Protein AF-A0A9P7UK43-F1 (afdb_monomer_lite)

Structure (mmCIF, N/CA/C/O backbone):
data_AF-A0A9P7UK43-F1
#
_entry.id   AF-A0A9P7UK43-F1
#
loop_
_atom_site.group_PDB
_atom_site.id
_atom_site.type_symbol
_atom_site.label_atom_id
_atom_site.label_alt_id
_atom_site.label_comp_id
_atom_site.label_asym_id
_atom_site.label_entity_id
_atom_site.label_seq_id
_atom_site.pdbx_PDB_ins_code
_atom_site.Cartn_x
_atom_site.Cartn_y
_atom_site.Cartn_z
_atom_site.occupancy
_atom_site.B_iso_or_equiv
_atom_site.auth_seq_id
_atom_site.auth_comp_id
_atom_site.auth_asym_id
_atom_site.auth_atom_id
_atom_site.pdbx_PDB_model_num
ATOM 1 N N . MET A 1 1 ? 30.003 -10.919 -39.171 1.00 43.91 1 MET A N 1
ATOM 2 C CA . MET A 1 1 ? 30.905 -11.303 -38.068 1.00 43.91 1 MET A CA 1
ATOM 3 C C . MET A 1 1 ? 30.657 -10.253 -37.002 1.00 43.91 1 MET A C 1
ATOM 5 O O . MET A 1 1 ? 31.078 -9.125 -37.208 1.00 43.91 1 MET A O 1
ATOM 9 N N . SER A 1 2 ? 29.795 -10.551 -36.025 1.00 47.78 2 SER A N 1
ATOM 10 C CA . SER A 1 2 ? 29.420 -9.572 -34.992 1.00 47.78 2 SER A CA 1
ATOM 11 C C . SER A 1 2 ? 30.630 -9.213 -34.143 1.00 47.78 2 SER A C 1
ATOM 13 O O . SER A 1 2 ? 31.498 -10.060 -33.916 1.00 47.78 2 SER A O 1
ATOM 15 N N . SER A 1 3 ? 30.693 -7.949 -33.727 1.00 64.94 3 SER A N 1
ATOM 16 C CA . SER A 1 3 ? 31.729 -7.440 -32.829 1.00 64.94 3 SER A CA 1
ATOM 17 C C . SER A 1 3 ? 31.706 -8.237 -31.514 1.00 64.94 3 SER A C 1
ATOM 19 O O . SER A 1 3 ? 30.616 -8.564 -31.042 1.00 64.94 3 SER A O 1
ATOM 21 N N . PRO A 1 4 ? 32.857 -8.552 -30.895 1.00 64.50 4 PRO A N 1
ATOM 22 C CA . PRO A 1 4 ? 32.898 -9.199 -29.580 1.00 64.50 4 PRO A CA 1
ATOM 23 C C . PRO A 1 4 ? 32.080 -8.453 -28.506 1.00 64.50 4 PRO A C 1
ATOM 25 O O . PRO A 1 4 ? 31.532 -9.100 -27.619 1.00 64.50 4 PRO A O 1
ATOM 28 N N . GLU A 1 5 ? 31.901 -7.134 -28.639 1.00 64.50 5 GLU A N 1
ATOM 29 C CA . GLU A 1 5 ? 31.049 -6.326 -27.750 1.00 64.50 5 GLU A CA 1
ATOM 30 C C . GLU A 1 5 ? 29.546 -6.633 -27.898 1.00 64.50 5 GLU A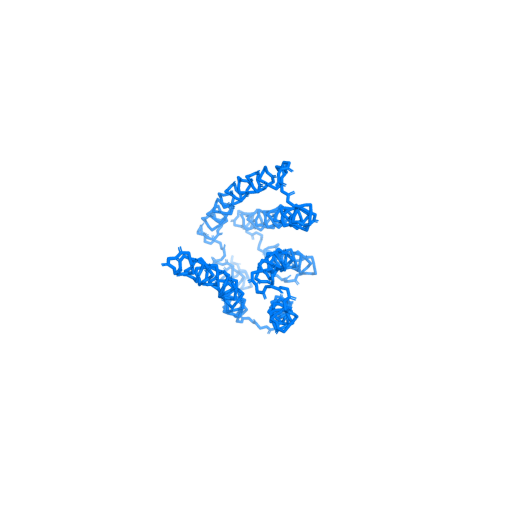 C 1
ATOM 32 O O . GLU A 1 5 ? 28.809 -6.602 -26.915 1.00 64.50 5 GLU A O 1
ATOM 37 N N . GLU A 1 6 ? 29.071 -6.981 -29.100 1.00 61.91 6 GLU A N 1
ATOM 38 C CA . GLU A 1 6 ? 27.659 -7.342 -29.320 1.00 61.91 6 GLU A CA 1
ATOM 39 C C . GLU A 1 6 ? 27.317 -8.689 -28.674 1.00 61.91 6 GLU A C 1
ATOM 41 O O . GLU A 1 6 ? 26.209 -8.876 -28.175 1.00 61.91 6 GLU A O 1
ATOM 46 N N . LEU A 1 7 ? 28.280 -9.618 -28.641 1.00 67.88 7 LEU A N 1
ATOM 47 C CA . LEU A 1 7 ? 28.093 -10.946 -28.057 1.00 67.88 7 LEU A CA 1
ATOM 48 C C . LEU A 1 7 ? 27.990 -10.889 -26.523 1.00 67.88 7 LEU A C 1
ATOM 50 O O . LEU A 1 7 ? 27.171 -11.594 -25.933 1.00 67.88 7 LEU A O 1
ATOM 54 N N . GLU A 1 8 ? 28.794 -10.038 -25.876 1.00 70.31 8 GLU A N 1
ATOM 55 C CA . GLU A 1 8 ? 28.705 -9.800 -24.429 1.00 70.31 8 GLU A CA 1
ATOM 56 C C . GLU A 1 8 ? 27.382 -9.121 -24.048 1.00 70.31 8 GLU A C 1
ATOM 58 O O . GLU A 1 8 ? 26.747 -9.494 -23.057 1.00 70.31 8 GLU A O 1
ATOM 63 N N . LEU A 1 9 ? 26.913 -8.180 -24.872 1.00 65.25 9 LEU A N 1
ATOM 64 C CA . LEU A 1 9 ? 25.634 -7.501 -24.679 1.00 65.25 9 LEU A CA 1
ATOM 65 C C . LEU A 1 9 ? 24.444 -8.463 -24.831 1.00 65.25 9 LEU A C 1
ATOM 67 O O . LEU A 1 9 ? 23.532 -8.459 -24.003 1.00 65.25 9 LEU A O 1
ATOM 71 N N . GLU A 1 10 ? 24.460 -9.330 -25.848 1.00 66.12 10 GLU A N 1
ATOM 72 C CA . GLU A 1 10 ? 23.420 -10.346 -26.044 1.00 66.12 10 GLU A CA 1
ATOM 73 C C . GLU A 1 10 ? 23.348 -11.320 -24.857 1.00 66.12 10 GLU A C 1
ATOM 75 O O . GLU A 1 10 ? 22.248 -11.656 -24.411 1.00 66.12 10 GLU A O 1
ATOM 80 N N . GLN A 1 11 ? 24.488 -11.727 -24.284 1.00 68.75 11 GLN A N 1
ATOM 81 C CA . GLN A 1 11 ? 24.511 -12.585 -23.092 1.00 68.75 11 GLN A CA 1
ATOM 82 C C . GLN A 1 11 ? 23.973 -11.885 -21.835 1.00 68.75 11 GLN A C 1
ATOM 84 O O . GLN A 1 11 ? 23.263 -12.518 -21.049 1.00 68.75 11 GLN A O 1
ATOM 89 N N . LEU A 1 12 ? 24.252 -10.590 -21.655 1.00 65.00 12 LEU A N 1
ATOM 90 C CA . LEU A 1 12 ? 23.747 -9.795 -20.528 1.00 65.00 12 LEU A CA 1
ATOM 91 C C . LEU A 1 12 ? 22.213 -9.658 -20.560 1.00 65.00 12 LEU A C 1
ATOM 93 O O . LEU A 1 12 ? 21.551 -9.652 -19.521 1.00 65.00 12 LEU A O 1
ATOM 97 N N . VAL A 1 13 ? 21.642 -9.560 -21.762 1.00 64.62 13 VAL A N 1
ATOM 98 C CA . VAL A 1 13 ? 20.222 -9.256 -21.982 1.00 64.62 13 VAL A CA 1
ATOM 99 C C . VAL A 1 13 ? 19.370 -10.521 -22.200 1.00 64.62 13 VAL A C 1
ATOM 101 O O . VAL A 1 13 ? 18.165 -10.511 -21.934 1.00 64.62 13 VAL A O 1
ATOM 104 N N . ALA A 1 14 ? 19.977 -11.646 -22.598 1.00 65.31 14 ALA A N 1
ATOM 105 C CA . ALA A 1 14 ? 19.322 -12.942 -22.807 1.00 65.31 14 ALA A CA 1
ATOM 106 C C . ALA A 1 14 ? 18.302 -13.362 -21.720 1.00 65.31 14 ALA A C 1
ATOM 108 O O . ALA A 1 14 ? 17.192 -13.757 -22.092 1.00 65.31 14 ALA A O 1
ATOM 109 N N . PRO A 1 15 ? 18.579 -13.257 -20.400 1.00 65.12 15 PRO A N 1
ATOM 110 C CA . PRO A 1 15 ? 17.594 -13.626 -19.378 1.00 65.12 15 PRO A CA 1
ATOM 111 C C . PRO A 1 15 ? 16.356 -12.710 -19.364 1.00 65.12 15 PRO A C 1
ATOM 113 O O . PRO A 1 15 ? 15.251 -13.172 -19.063 1.00 65.12 15 PRO A O 1
ATOM 116 N N . PHE A 1 16 ? 16.503 -11.439 -19.747 1.00 59.84 16 PHE A N 1
ATOM 117 C CA . PHE A 1 16 ? 15.416 -10.453 -19.798 1.00 59.84 16 PHE A CA 1
ATOM 118 C C . PHE A 1 16 ? 14.554 -10.564 -21.067 1.00 59.84 16 PHE A C 1
ATOM 120 O O . PHE A 1 16 ? 13.392 -10.166 -21.055 1.00 59.84 16 PHE A O 1
ATOM 127 N N . LEU A 1 17 ? 15.084 -11.159 -22.140 1.00 62.47 17 LEU A N 1
ATOM 128 C CA . LEU A 1 17 ? 14.387 -11.374 -23.419 1.00 62.47 17 LEU A CA 1
ATOM 129 C C . LEU A 1 17 ? 13.543 -12.657 -23.463 1.00 62.47 17 LEU A C 1
ATOM 131 O O . LEU A 1 17 ? 12.886 -12.946 -24.464 1.00 62.47 17 LEU A O 1
ATOM 135 N N . THR A 1 18 ? 13.542 -13.448 -22.391 1.00 70.25 18 THR A N 1
ATOM 136 C CA . THR A 1 18 ? 12.759 -14.686 -22.323 1.00 70.25 18 THR A CA 1
ATOM 137 C C . THR A 1 18 ? 11.258 -14.385 -22.417 1.00 70.25 18 THR A C 1
ATOM 139 O O . THR A 1 18 ? 10.767 -13.517 -21.702 1.00 70.25 18 THR A O 1
ATOM 142 N N . VAL A 1 19 ? 10.478 -15.159 -23.186 1.00 66.69 19 VAL A N 1
ATOM 143 C CA . VAL A 1 19 ? 9.001 -15.005 -23.311 1.00 66.69 19 VAL A CA 1
ATOM 144 C C . VAL A 1 19 ? 8.301 -14.885 -21.948 1.00 66.69 19 VAL A C 1
ATOM 146 O O . VAL A 1 19 ? 7.341 -14.133 -21.780 1.00 66.69 19 VAL A O 1
ATOM 149 N N . ARG A 1 20 ? 8.819 -15.594 -20.940 1.00 62.00 20 ARG A N 1
ATOM 150 C CA . ARG A 1 20 ? 8.335 -15.521 -19.560 1.00 62.00 20 ARG A CA 1
ATOM 151 C C . ARG A 1 20 ? 8.498 -14.128 -18.936 1.00 62.00 20 ARG A C 1
ATOM 153 O O . ARG A 1 20 ? 7.583 -13.684 -18.253 1.00 62.00 20 ARG A O 1
ATOM 160 N N . ALA A 1 21 ? 9.627 -13.465 -19.176 1.00 62.09 21 ALA A N 1
ATOM 161 C CA . ALA A 1 21 ? 9.934 -12.120 -18.694 1.00 62.09 21 ALA A CA 1
ATOM 162 C C . ALA A 1 21 ? 9.208 -11.033 -19.501 1.00 62.09 21 ALA A C 1
ATOM 164 O O . ALA A 1 21 ? 8.700 -10.088 -18.911 1.00 62.09 21 ALA A O 1
ATOM 165 N N . VAL A 1 22 ? 9.095 -11.202 -20.824 1.00 65.88 22 VAL A N 1
ATOM 166 C CA . VAL A 1 22 ? 8.504 -10.186 -21.715 1.00 65.88 22 VAL A CA 1
ATOM 167 C C . VAL A 1 22 ? 6.973 -10.160 -21.659 1.00 65.88 22 VAL A C 1
ATOM 169 O O . VAL A 1 22 ? 6.373 -9.097 -21.776 1.00 65.88 22 VAL A O 1
ATOM 172 N N . LEU A 1 23 ? 6.323 -11.319 -21.506 1.00 69.50 23 LEU A N 1
ATOM 173 C CA . LEU A 1 23 ? 4.865 -11.437 -21.649 1.00 69.50 23 LEU A CA 1
ATOM 174 C C . LEU A 1 23 ? 4.186 -11.997 -20.402 1.00 69.50 23 LEU A C 1
ATOM 176 O O . LEU A 1 23 ? 3.223 -11.417 -19.913 1.00 69.50 23 LEU A O 1
ATOM 180 N N . ILE A 1 24 ? 4.667 -13.122 -19.872 1.00 77.50 24 ILE A N 1
ATOM 181 C CA . ILE A 1 24 ? 3.932 -13.843 -18.819 1.00 77.50 24 ILE A CA 1
ATOM 182 C C . ILE A 1 24 ? 3.948 -13.063 -17.498 1.00 77.50 24 ILE A C 1
ATOM 184 O O . ILE A 1 24 ? 2.909 -12.921 -16.857 1.00 77.50 24 ILE A O 1
ATOM 188 N N . LEU A 1 25 ? 5.111 -12.549 -17.097 1.00 73.25 25 LEU A N 1
ATOM 189 C CA . LEU A 1 25 ? 5.301 -11.801 -15.853 1.00 73.25 25 LEU A CA 1
ATOM 190 C C . LEU A 1 25 ? 4.474 -10.505 -15.773 1.00 73.25 25 LEU A C 1
ATOM 192 O O . LEU A 1 25 ? 3.690 -10.403 -14.825 1.00 73.25 25 LEU A O 1
ATOM 196 N N . PRO A 1 26 ? 4.570 -9.556 -16.723 1.00 77.38 26 PRO A N 1
ATOM 197 C CA . PRO A 1 26 ? 3.800 -8.311 -16.651 1.00 77.38 26 PRO A CA 1
ATOM 198 C C . PRO A 1 26 ? 2.290 -8.563 -16.750 1.00 77.38 26 PRO A C 1
ATOM 200 O O . PRO A 1 26 ? 1.520 -8.068 -15.930 1.00 77.38 26 PRO A O 1
ATOM 203 N N . ILE A 1 27 ? 1.839 -9.437 -17.663 1.00 82.31 27 ILE A N 1
ATOM 204 C CA . ILE A 1 27 ? 0.406 -9.754 -17.807 1.00 82.31 27 ILE A CA 1
ATOM 205 C C . ILE A 1 27 ? -0.144 -10.404 -16.531 1.00 82.31 27 ILE A C 1
ATOM 207 O O . ILE A 1 27 ? -1.199 -10.005 -16.034 1.00 82.31 27 ILE A O 1
ATOM 211 N N . SER A 1 28 ? 0.569 -11.385 -15.969 1.00 84.19 28 SER A N 1
ATOM 212 C CA . SER A 1 28 ? 0.148 -12.041 -14.730 1.00 84.19 28 SER A CA 1
ATOM 213 C C . SER A 1 28 ? 0.125 -11.058 -13.560 1.00 84.19 28 SER A C 1
ATOM 215 O O . SER A 1 28 ? -0.842 -11.048 -12.800 1.00 84.19 28 SER A O 1
ATOM 217 N N . THR A 1 29 ? 1.152 -10.219 -13.424 1.00 84.12 29 THR A N 1
ATOM 218 C CA . THR A 1 29 ? 1.268 -9.249 -12.325 1.00 84.12 29 THR A CA 1
ATOM 219 C C . THR A 1 29 ? 0.165 -8.198 -12.396 1.00 84.12 29 THR A C 1
ATOM 221 O O . THR A 1 29 ? -0.557 -8.011 -11.416 1.00 84.12 29 THR A O 1
ATOM 224 N N . LEU A 1 30 ? -0.045 -7.582 -13.562 1.00 86.31 30 LEU A N 1
ATOM 225 C CA . LEU A 1 30 ? -1.110 -6.600 -13.769 1.00 86.31 30 LEU A CA 1
ATOM 226 C C . LEU A 1 30 ? -2.494 -7.218 -13.558 1.00 86.31 30 LEU A C 1
ATOM 228 O O . LEU A 1 30 ? -3.337 -6.611 -12.901 1.00 86.31 30 LEU A O 1
ATOM 232 N N . SER A 1 31 ? -2.729 -8.446 -14.033 1.00 89.56 31 SER A N 1
ATOM 233 C CA . SER A 1 31 ? -4.017 -9.121 -13.825 1.00 89.56 31 SER A CA 1
ATOM 234 C C . SER A 1 31 ? -4.323 -9.358 -12.341 1.00 89.56 31 SER A C 1
ATOM 236 O O . SER A 1 31 ? -5.419 -9.033 -11.878 1.00 89.56 31 SER A O 1
ATOM 238 N N . ALA A 1 32 ? -3.347 -9.848 -11.570 1.00 88.12 32 ALA A N 1
ATOM 239 C CA . ALA A 1 32 ? -3.487 -10.058 -10.134 1.00 88.12 32 ALA A CA 1
ATOM 240 C C . ALA A 1 32 ? -3.679 -8.730 -9.385 1.00 88.12 32 ALA A C 1
ATOM 242 O O . ALA A 1 32 ? -4.526 -8.634 -8.490 1.00 88.12 32 ALA A O 1
ATOM 243 N N . MET A 1 33 ? -2.937 -7.692 -9.778 1.00 89.44 33 MET A N 1
ATOM 244 C CA . MET A 1 33 ? -3.046 -6.355 -9.202 1.00 89.44 33 MET A CA 1
ATOM 245 C C . MET A 1 33 ? -4.434 -5.754 -9.444 1.00 89.44 33 MET A C 1
ATOM 247 O O . MET A 1 33 ? -5.070 -5.308 -8.491 1.00 89.44 33 MET A O 1
ATOM 251 N N . TYR A 1 34 ? -4.950 -5.783 -10.676 1.00 92.00 34 TYR A N 1
ATOM 252 C CA . TYR A 1 34 ? -6.275 -5.238 -10.989 1.00 92.00 34 TYR A CA 1
ATOM 253 C C . TYR A 1 34 ? -7.409 -6.024 -10.347 1.00 92.00 34 TYR A C 1
ATOM 255 O O . TYR A 1 34 ? -8.383 -5.418 -9.903 1.00 92.00 34 TYR A O 1
ATOM 263 N N . LEU A 1 35 ? -7.288 -7.348 -10.241 1.00 92.94 35 LEU A N 1
ATOM 264 C CA . LEU A 1 35 ? -8.255 -8.159 -9.505 1.00 92.94 35 LEU A CA 1
ATOM 265 C C . LEU A 1 35 ? -8.296 -7.741 -8.030 1.00 92.94 35 LEU A C 1
ATOM 267 O O . LEU A 1 35 ? -9.369 -7.489 -7.480 1.00 92.94 35 LEU A O 1
ATOM 271 N N . THR A 1 36 ? -7.124 -7.601 -7.409 1.00 89.88 36 THR A N 1
ATOM 272 C CA . THR A 1 36 ? -6.997 -7.157 -6.015 1.00 89.88 36 THR A CA 1
ATOM 273 C C . THR A 1 36 ? -7.540 -5.740 -5.832 1.00 89.88 36 THR A C 1
ATOM 275 O O . THR A 1 36 ? -8.302 -5.479 -4.901 1.00 89.88 36 THR A O 1
ATOM 278 N N . TYR A 1 37 ? -7.219 -4.832 -6.753 1.00 92.38 37 TYR A N 1
ATOM 279 C CA . TYR A 1 37 ? -7.717 -3.462 -6.740 1.00 92.38 37 TYR A CA 1
ATOM 280 C C . TYR A 1 37 ? -9.241 -3.403 -6.929 1.00 92.38 37 TYR A C 1
ATOM 282 O O . TYR A 1 37 ? -9.918 -2.657 -6.227 1.00 92.38 37 TYR A O 1
ATOM 290 N N . GLY A 1 38 ? -9.817 -4.250 -7.786 1.00 92.81 38 GLY A N 1
ATOM 291 C CA . GLY A 1 38 ? -11.266 -4.382 -7.945 1.00 92.81 38 GLY A CA 1
ATOM 292 C C . GLY A 1 38 ? -11.966 -4.793 -6.647 1.00 92.81 38 GLY A C 1
ATOM 293 O O . GLY A 1 38 ? -12.958 -4.178 -6.250 1.00 92.81 38 GLY A O 1
ATOM 294 N N . ILE A 1 39 ? -11.412 -5.774 -5.927 1.00 93.69 39 ILE A N 1
ATOM 295 C CA . ILE A 1 39 ? -11.892 -6.154 -4.587 1.00 93.69 39 ILE A CA 1
ATOM 296 C C . ILE A 1 39 ? -11.764 -4.971 -3.618 1.00 93.69 39 ILE A C 1
ATOM 298 O O . ILE A 1 39 ? -12.686 -4.693 -2.847 1.00 93.69 39 ILE A O 1
ATOM 302 N N . TYR A 1 40 ? -10.652 -4.238 -3.675 1.00 90.50 40 TYR A N 1
ATOM 303 C CA . TYR A 1 40 ? -10.422 -3.073 -2.828 1.00 90.50 40 TYR A CA 1
ATOM 304 C C . TYR A 1 40 ? -11.448 -1.951 -3.064 1.00 90.50 40 TYR A C 1
ATOM 306 O O . TYR A 1 40 ? -11.956 -1.390 -2.092 1.00 90.50 40 TYR A O 1
ATOM 314 N N . ILE A 1 41 ? -11.849 -1.682 -4.314 1.00 93.31 41 ILE A N 1
ATOM 315 C CA . ILE A 1 41 ? -12.934 -0.735 -4.641 1.00 93.31 41 ILE A CA 1
ATOM 316 C C . ILE A 1 41 ? -14.248 -1.156 -3.970 1.00 93.31 41 ILE A C 1
ATOM 318 O O . ILE A 1 41 ? -14.949 -0.318 -3.397 1.00 93.31 41 ILE A O 1
ATOM 322 N N . LEU A 1 42 ? -14.588 -2.449 -4.000 1.00 94.62 42 LEU A N 1
ATOM 323 C CA . LEU A 1 42 ? -15.802 -2.959 -3.355 1.00 94.62 42 LEU A CA 1
ATOM 324 C C . LEU A 1 42 ? -15.753 -2.764 -1.834 1.00 94.62 42 LEU A C 1
ATOM 326 O O . LEU A 1 42 ? -16.718 -2.272 -1.245 1.00 94.62 42 LEU A O 1
ATOM 330 N N . ILE A 1 43 ? -14.623 -3.093 -1.199 1.00 91.62 43 ILE A N 1
ATOM 331 C CA . ILE A 1 43 ? -14.418 -2.893 0.244 1.00 91.62 43 ILE A CA 1
ATOM 332 C C . ILE A 1 43 ? -14.507 -1.407 0.599 1.00 91.62 43 ILE A C 1
ATOM 334 O O . ILE A 1 43 ? -15.153 -1.054 1.589 1.00 91.62 43 ILE A O 1
ATOM 338 N N . PHE A 1 44 ? -13.906 -0.531 -0.206 1.00 92.75 44 PHE A N 1
ATOM 339 C CA . PHE A 1 44 ? -13.986 0.915 -0.034 1.00 92.75 44 PHE A CA 1
ATOM 340 C C . PHE A 1 44 ? -15.435 1.406 -0.109 1.00 92.75 44 PHE A C 1
ATOM 342 O O . PHE A 1 44 ? -15.904 2.073 0.813 1.00 92.75 44 PHE A O 1
ATOM 349 N N . ALA A 1 45 ? -16.182 1.010 -1.142 1.00 92.12 45 ALA A N 1
ATOM 350 C CA . ALA A 1 45 ? -17.579 1.398 -1.313 1.00 92.12 45 ALA A CA 1
ATOM 351 C C . ALA A 1 45 ? -18.454 0.939 -0.134 1.00 92.12 45 ALA A C 1
ATOM 353 O O . ALA A 1 45 ? -19.271 1.710 0.377 1.00 92.12 45 ALA A O 1
ATOM 354 N N . VAL A 1 46 ? -18.266 -0.297 0.341 1.00 91.69 46 VAL A N 1
ATOM 355 C CA . VAL A 1 46 ? -18.961 -0.815 1.529 1.00 91.69 46 VAL A CA 1
ATOM 356 C C . VAL A 1 46 ? -18.563 -0.029 2.777 1.00 91.69 46 VAL A C 1
ATOM 358 O O . VAL A 1 46 ? -19.437 0.374 3.544 1.00 91.69 46 VAL A O 1
ATOM 361 N N . SER A 1 47 ? -17.271 0.236 2.966 1.00 88.75 47 SER A N 1
ATOM 362 C CA . SER A 1 47 ? -16.755 0.980 4.119 1.00 88.75 47 SER A CA 1
ATOM 363 C C . SER A 1 47 ? -17.342 2.387 4.173 1.00 88.75 47 SER A C 1
ATOM 365 O O . SER A 1 47 ? -17.896 2.776 5.198 1.00 88.75 47 SER A O 1
ATOM 367 N N . VAL A 1 48 ? -17.330 3.117 3.057 1.00 89.75 48 VAL A N 1
ATOM 368 C CA . VAL A 1 48 ? -17.925 4.456 2.957 1.00 89.75 48 VAL A CA 1
ATOM 369 C C . VAL A 1 48 ? -19.424 4.410 3.251 1.00 89.75 48 VAL A C 1
ATOM 371 O O . VAL A 1 48 ? -19.899 5.177 4.083 1.00 89.75 48 VAL A O 1
ATOM 374 N N . ARG A 1 49 ? -20.175 3.464 2.668 1.00 89.31 49 ARG A N 1
ATOM 375 C CA . ARG A 1 49 ? -21.612 3.303 2.969 1.00 89.31 49 ARG A CA 1
ATOM 376 C C . ARG A 1 49 ? -21.883 3.040 4.448 1.00 89.31 49 ARG A C 1
ATOM 378 O O . ARG A 1 49 ? -22.882 3.516 4.975 1.00 89.31 49 ARG A O 1
ATOM 385 N N . VAL A 1 50 ? -21.032 2.262 5.113 1.00 86.69 50 VAL A N 1
ATOM 386 C CA . VAL A 1 50 ? -21.161 1.959 6.545 1.00 86.69 50 VAL A CA 1
ATOM 387 C C . VAL A 1 50 ? -20.799 3.168 7.412 1.00 86.69 50 VAL A C 1
ATOM 389 O O . VAL A 1 50 ? -21.445 3.385 8.437 1.00 86.69 50 VAL A O 1
ATOM 392 N N . LEU A 1 51 ? -19.793 3.950 7.016 1.00 85.44 51 LEU A N 1
ATOM 393 C CA . LEU A 1 51 ? -19.347 5.144 7.738 1.00 85.44 51 LEU A CA 1
ATOM 394 C C . LEU A 1 51 ? -20.311 6.327 7.581 1.00 85.44 51 LEU A C 1
ATOM 396 O O . LEU A 1 51 ? -20.479 7.086 8.528 1.00 85.44 51 LEU A O 1
ATOM 400 N N . LEU A 1 52 ? -20.980 6.446 6.433 1.00 85.00 52 LEU A N 1
ATOM 401 C CA . LEU A 1 52 ? -21.981 7.482 6.155 1.00 85.00 52 LEU A CA 1
ATOM 402 C C . LEU A 1 52 ? -23.353 7.209 6.796 1.00 85.00 52 LEU A C 1
ATOM 404 O O . LEU A 1 52 ? -24.290 7.977 6.581 1.00 85.00 52 LEU A O 1
ATOM 408 N N . ARG A 1 53 ? -23.514 6.121 7.563 1.00 84.44 53 ARG A N 1
ATOM 409 C CA . ARG A 1 53 ? -24.793 5.836 8.228 1.0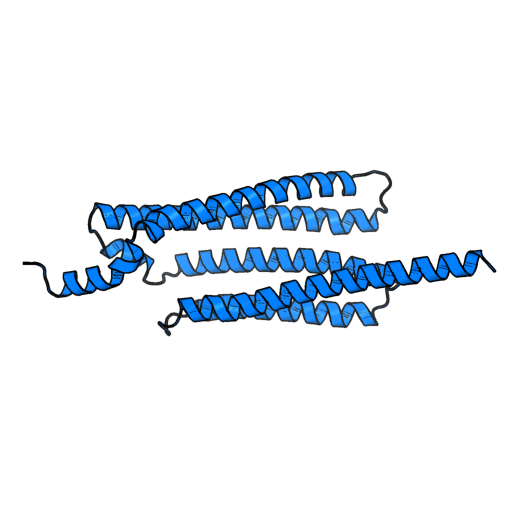0 84.44 53 ARG A CA 1
ATOM 410 C C . ARG A 1 53 ? -25.094 6.889 9.310 1.00 84.44 53 ARG A C 1
ATOM 412 O O . ARG A 1 53 ? -24.213 7.137 10.135 1.00 84.44 53 ARG A O 1
ATOM 419 N N . PRO A 1 54 ? -26.330 7.427 9.370 1.00 72.81 54 PRO A N 1
ATOM 420 C CA . PRO A 1 54 ? -26.709 8.481 10.319 1.00 72.81 54 PRO A CA 1
ATOM 421 C C . PRO A 1 54 ? -26.502 8.117 11.796 1.00 72.81 54 PRO A C 1
ATOM 423 O O . PRO A 1 54 ? -26.177 8.983 12.598 1.00 72.81 54 PRO A O 1
ATOM 426 N N . ASP A 1 55 ? -26.628 6.836 12.150 1.00 74.12 55 ASP A N 1
ATOM 427 C CA . ASP A 1 55 ? -26.581 6.360 13.543 1.00 74.12 55 ASP A CA 1
ATOM 428 C C . ASP A 1 55 ? -25.159 6.223 14.124 1.00 74.12 55 ASP A C 1
ATOM 430 O O . ASP A 1 55 ? -24.961 5.649 15.198 1.00 74.12 55 ASP A O 1
ATOM 434 N N . ARG A 1 56 ? -24.124 6.683 13.410 1.00 67.00 56 ARG A N 1
ATOM 435 C CA . ARG A 1 56 ? -22.729 6.544 13.849 1.00 67.00 56 ARG A CA 1
ATOM 436 C C . ARG A 1 56 ? -22.309 7.721 14.740 1.00 67.00 56 ARG A C 1
ATOM 438 O O . ARG A 1 56 ? -22.547 8.872 14.382 1.00 67.00 56 ARG A O 1
ATOM 445 N N . PRO A 1 57 ? -21.586 7.467 15.849 1.00 69.31 57 PRO A N 1
ATOM 446 C CA . PRO A 1 57 ? -21.004 8.540 16.648 1.00 69.31 57 PRO A CA 1
ATOM 447 C C . PRO A 1 57 ? -20.065 9.392 15.781 1.00 69.31 57 PRO A C 1
ATOM 449 O O . PRO A 1 57 ? -19.156 8.870 15.128 1.00 69.31 57 PRO A O 1
ATOM 452 N N . THR A 1 58 ? -20.284 10.708 15.790 1.00 66.50 58 THR A N 1
ATOM 453 C CA . THR A 1 58 ? -19.615 11.701 14.927 1.00 66.50 58 THR A CA 1
ATOM 454 C C . THR A 1 58 ? -18.090 11.634 15.012 1.00 66.50 58 THR A C 1
ATOM 456 O O . THR A 1 58 ? -17.405 11.747 13.998 1.00 66.50 58 THR A O 1
ATOM 459 N N . THR A 1 59 ? -17.545 11.330 16.192 1.00 63.44 59 THR A N 1
ATOM 460 C CA . THR A 1 59 ? -16.103 11.158 16.431 1.00 63.44 59 THR A CA 1
ATOM 461 C C . THR A 1 59 ? -15.490 10.003 15.627 1.00 63.44 59 THR A C 1
ATOM 463 O O . THR A 1 59 ? -14.350 10.093 15.183 1.00 63.44 59 THR A O 1
ATOM 466 N N . VAL A 1 60 ? -16.239 8.917 15.401 1.00 69.19 60 VAL A N 1
ATOM 467 C CA . VAL A 1 60 ? -15.776 7.758 14.616 1.00 69.19 60 VAL A CA 1
ATOM 468 C C . VAL A 1 60 ? -15.915 8.032 13.119 1.00 69.19 60 VAL A C 1
ATOM 470 O O . VAL A 1 60 ? -15.081 7.600 12.336 1.00 69.19 60 VAL A O 1
ATOM 473 N N . SER A 1 61 ? -16.930 8.779 12.691 1.00 69.75 61 SER A N 1
ATOM 474 C CA . SER A 1 61 ? -17.049 9.158 11.279 1.00 69.75 61 SER A CA 1
ATOM 475 C C . SER A 1 61 ? -15.928 10.122 10.858 1.00 69.75 61 SER A C 1
ATOM 477 O O . SER A 1 61 ? -15.248 9.886 9.860 1.00 69.75 61 SER A O 1
ATOM 479 N N . ASN A 1 62 ? -15.641 11.135 11.684 1.00 78.75 62 ASN A N 1
ATOM 480 C CA . ASN A 1 62 ? -14.713 12.218 11.344 1.00 78.75 62 ASN A CA 1
ATOM 481 C C . ASN A 1 62 ? -13.239 11.802 11.219 1.00 78.75 62 ASN A C 1
ATOM 483 O O . ASN A 1 62 ? -12.493 12.495 10.539 1.00 78.75 62 ASN A O 1
ATOM 487 N N . LEU A 1 63 ? -12.805 10.700 11.845 1.00 81.31 63 LEU A N 1
ATOM 488 C CA . LEU A 1 63 ? -11.435 10.186 11.688 1.00 81.31 63 LEU A CA 1
ATOM 489 C C . LEU A 1 63 ? -11.342 9.117 10.596 1.00 81.31 63 LEU A C 1
ATOM 491 O O . LEU A 1 63 ? -10.443 9.145 9.763 1.00 81.31 63 LEU A O 1
ATOM 495 N N . TYR A 1 64 ? -12.263 8.153 10.591 1.00 85.81 64 TYR A N 1
ATOM 496 C CA . TYR A 1 64 ? -12.121 6.994 9.715 1.00 85.81 64 TYR A CA 1
ATOM 497 C C . TYR A 1 64 ? -12.493 7.325 8.272 1.00 85.81 64 TYR A C 1
ATOM 499 O O . TYR A 1 64 ? -11.872 6.782 7.367 1.00 85.81 64 TYR A O 1
ATOM 507 N N . LEU A 1 65 ? -13.446 8.236 8.040 1.00 86.94 65 LEU A N 1
ATOM 508 C CA . LEU A 1 65 ? -13.843 8.632 6.691 1.00 86.94 65 LEU A CA 1
ATOM 509 C C . LEU A 1 65 ? -12.689 9.288 5.911 1.00 86.94 65 LEU A C 1
ATOM 511 O O . LEU A 1 65 ? -12.379 8.786 4.829 1.00 86.94 65 LEU A O 1
ATOM 515 N N . PRO A 1 66 ? -11.998 10.330 6.425 1.00 89.38 66 PRO A N 1
ATOM 516 C CA . PRO A 1 66 ? -10.866 10.912 5.709 1.00 89.38 66 PRO A CA 1
ATOM 517 C C . PRO A 1 66 ? -9.709 9.925 5.563 1.00 89.38 66 PRO A C 1
ATOM 519 O O . PRO A 1 66 ? -9.115 9.876 4.493 1.00 89.38 66 PRO A O 1
ATOM 522 N N . CYS A 1 67 ? -9.422 9.085 6.566 1.00 87.31 67 CYS A N 1
ATOM 523 C CA . CYS A 1 67 ? -8.390 8.056 6.427 1.00 87.31 67 CYS A CA 1
ATOM 524 C C . CYS A 1 67 ? -8.753 7.022 5.342 1.00 87.31 67 CYS A C 1
ATOM 526 O O . CYS A 1 67 ? -7.890 6.639 4.561 1.00 87.31 67 CYS A O 1
ATOM 528 N N . THR A 1 68 ? -10.017 6.593 5.241 1.00 90.00 68 THR A N 1
ATOM 529 C CA . THR A 1 68 ? -10.475 5.653 4.202 1.00 90.00 68 THR A CA 1
ATOM 530 C C . THR A 1 68 ? -10.407 6.279 2.808 1.00 90.00 68 THR A C 1
ATOM 532 O O . THR A 1 68 ? -9.951 5.623 1.875 1.00 90.00 68 THR A O 1
ATOM 535 N N . ILE A 1 69 ? -10.805 7.547 2.662 1.00 92.06 69 ILE A N 1
ATOM 536 C CA . ILE A 1 69 ? -10.670 8.292 1.400 1.00 92.06 69 ILE A CA 1
ATOM 537 C C . ILE A 1 69 ? -9.191 8.451 1.034 1.00 92.06 69 ILE A C 1
ATOM 539 O O . ILE A 1 69 ? -8.813 8.182 -0.100 1.00 92.06 69 ILE A O 1
ATOM 543 N N . PHE A 1 70 ? -8.344 8.824 1.993 1.00 92.12 70 PHE A N 1
ATOM 544 C CA . PHE A 1 70 ? -6.907 8.981 1.789 1.00 92.12 70 PHE A CA 1
ATOM 545 C C . PHE A 1 70 ? -6.244 7.679 1.324 1.00 92.12 70 PHE A C 1
ATOM 547 O O . PHE A 1 70 ? -5.545 7.685 0.311 1.00 92.12 70 PHE A O 1
ATOM 554 N N . SER A 1 71 ? -6.504 6.556 2.004 1.00 90.06 71 SER A N 1
ATOM 555 C CA . SER A 1 71 ? -5.986 5.246 1.596 1.00 90.06 71 SER A CA 1
ATOM 556 C C . SER A 1 71 ? -6.451 4.863 0.192 1.00 90.06 71 SER A C 1
ATOM 558 O O . SER A 1 71 ? -5.659 4.333 -0.581 1.00 90.06 71 SER A O 1
ATOM 560 N N . PHE A 1 72 ? -7.703 5.171 -0.163 1.00 92.81 72 PHE A N 1
ATOM 561 C CA . PHE A 1 72 ? -8.230 4.890 -1.495 1.00 92.81 72 PHE A CA 1
ATOM 562 C C . PHE A 1 72 ? -7.551 5.722 -2.587 1.00 92.81 72 PHE A C 1
ATOM 564 O O . PHE A 1 72 ? -7.165 5.186 -3.629 1.00 92.81 72 PHE A O 1
ATOM 571 N N . THR A 1 73 ? -7.350 7.015 -2.336 1.00 93.31 73 THR A N 1
ATOM 572 C CA . THR A 1 73 ? -6.620 7.903 -3.246 1.00 93.31 73 THR A CA 1
ATOM 573 C C . THR A 1 73 ? -5.182 7.427 -3.434 1.00 93.31 73 THR A C 1
ATOM 575 O O . THR A 1 73 ? -4.737 7.292 -4.571 1.00 93.31 73 THR A O 1
ATOM 578 N N . MET A 1 74 ? -4.477 7.091 -2.348 1.00 92.25 74 MET A N 1
ATOM 579 C CA . MET A 1 74 ? -3.101 6.584 -2.420 1.00 92.25 74 MET A CA 1
ATOM 580 C C . MET A 1 74 ? -3.010 5.247 -3.159 1.00 92.25 74 MET A C 1
ATOM 582 O O . MET A 1 74 ? -2.141 5.095 -4.011 1.00 92.25 74 MET A O 1
ATOM 586 N N . ALA A 1 75 ? -3.944 4.320 -2.925 1.00 91.31 75 ALA A N 1
ATOM 587 C CA . ALA A 1 75 ? -4.004 3.053 -3.657 1.00 91.31 75 ALA A CA 1
ATOM 588 C C . ALA A 1 75 ? -4.207 3.265 -5.162 1.00 91.31 75 ALA A C 1
ATOM 590 O O . ALA A 1 75 ? -3.605 2.576 -5.981 1.00 91.31 75 ALA A O 1
ATOM 591 N N . THR A 1 76 ? -5.044 4.236 -5.530 1.00 93.00 76 THR A N 1
ATOM 592 C CA . THR A 1 76 ? -5.316 4.572 -6.933 1.00 93.00 76 THR A CA 1
ATOM 593 C C . THR A 1 76 ? -4.083 5.172 -7.606 1.00 93.00 76 THR A C 1
ATOM 595 O O . THR A 1 76 ? -3.745 4.770 -8.717 1.00 93.00 76 THR A O 1
ATOM 598 N N . ILE A 1 77 ? -3.374 6.075 -6.917 1.00 92.50 77 ILE A N 1
ATOM 599 C CA . ILE A 1 77 ? -2.098 6.632 -7.391 1.00 92.50 77 ILE A CA 1
ATOM 600 C C . ILE A 1 77 ? -1.062 5.514 -7.546 1.00 92.50 77 ILE A C 1
ATOM 602 O O . ILE A 1 77 ? -0.446 5.410 -8.601 1.00 92.50 77 ILE A O 1
ATOM 606 N N . TYR A 1 78 ? -0.917 4.642 -6.544 1.00 90.62 78 TYR A N 1
ATOM 607 C CA . TYR A 1 78 ? 0.014 3.513 -6.583 1.00 90.62 78 TYR A CA 1
ATOM 608 C C . TYR A 1 78 ? -0.246 2.607 -7.792 1.00 90.62 78 TYR A C 1
ATOM 610 O O . TYR A 1 78 ? 0.665 2.337 -8.569 1.00 90.62 78 TYR A O 1
ATOM 618 N N . VAL A 1 79 ? -1.498 2.180 -7.994 1.00 91.38 79 VAL A N 1
ATOM 619 C CA . VAL A 1 79 ? -1.888 1.304 -9.111 1.00 91.38 79 VAL A CA 1
ATOM 620 C C . VAL A 1 79 ? -1.642 1.974 -10.463 1.00 91.38 79 VAL A C 1
ATOM 622 O O . VAL A 1 79 ? -1.154 1.316 -11.384 1.00 91.38 79 VAL A O 1
ATOM 625 N N . ALA A 1 80 ? -1.942 3.268 -10.594 1.00 91.00 80 ALA A N 1
ATOM 626 C CA . ALA A 1 80 ? -1.701 4.016 -11.825 1.00 91.00 80 ALA A CA 1
ATOM 627 C C . ALA A 1 80 ? -0.201 4.125 -12.139 1.00 91.00 80 ALA A C 1
ATOM 629 O O . ALA A 1 80 ? 0.214 3.777 -13.245 1.00 91.00 80 ALA A O 1
ATOM 630 N N . SER A 1 81 ? 0.614 4.530 -11.160 1.00 88.31 81 SER A N 1
ATOM 631 C CA . SER A 1 81 ? 2.069 4.645 -11.309 1.00 88.31 81 SER A CA 1
ATOM 632 C C . SER A 1 81 ? 2.721 3.293 -11.598 1.00 88.31 81 SER A C 1
ATOM 634 O O . SER A 1 81 ? 3.550 3.186 -12.497 1.00 88.31 81 SER A O 1
ATOM 636 N N . PHE A 1 82 ? 2.306 2.238 -10.891 1.00 86.06 82 PHE A N 1
ATOM 637 C CA . PHE A 1 82 ? 2.820 0.886 -11.107 1.00 86.06 82 PHE A CA 1
ATOM 638 C C . PHE A 1 82 ? 2.486 0.386 -12.514 1.00 86.06 82 PHE A C 1
ATOM 640 O O . PHE A 1 82 ? 3.356 -0.138 -13.203 1.00 86.06 82 PHE A O 1
ATOM 647 N N . THR A 1 83 ? 1.246 0.603 -12.970 1.00 88.00 83 THR A N 1
ATOM 648 C CA . THR A 1 83 ? 0.826 0.253 -14.335 1.00 88.00 83 THR A CA 1
ATOM 649 C C . THR A 1 83 ? 1.670 0.978 -15.376 1.00 88.00 83 THR A C 1
ATOM 651 O O . THR A 1 83 ? 2.154 0.345 -16.310 1.00 88.00 83 THR A O 1
ATOM 654 N N . ALA A 1 84 ? 1.825 2.299 -15.242 1.00 86.88 84 ALA A N 1
ATOM 655 C CA . ALA A 1 84 ? 2.558 3.109 -16.209 1.00 86.88 84 ALA A CA 1
ATOM 656 C C . ALA A 1 84 ? 4.000 2.610 -16.358 1.00 86.88 84 ALA A C 1
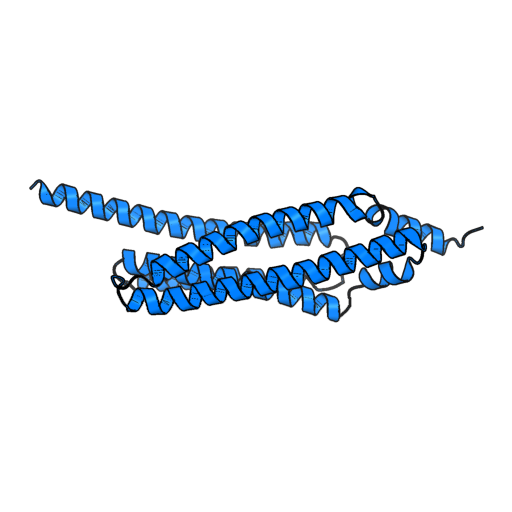ATOM 658 O O . ALA A 1 84 ? 4.452 2.378 -17.480 1.00 86.88 84 ALA A O 1
ATOM 659 N N . LYS A 1 85 ? 4.664 2.348 -15.228 1.00 83.38 85 LYS A N 1
ATOM 660 C CA . LYS A 1 85 ? 6.017 1.797 -15.191 1.00 83.38 85 LYS A CA 1
ATOM 661 C C . LYS A 1 85 ? 6.099 0.408 -15.831 1.00 83.38 85 LYS A C 1
ATOM 663 O O . LYS A 1 85 ? 6.943 0.186 -16.695 1.00 83.38 85 LYS A O 1
ATOM 668 N N . ASP A 1 86 ? 5.224 -0.518 -15.439 1.00 79.94 86 ASP A N 1
ATOM 669 C CA . ASP A 1 86 ? 5.268 -1.907 -15.920 1.00 79.94 86 ASP A CA 1
ATOM 670 C C . ASP A 1 86 ? 4.974 -1.998 -17.428 1.00 79.94 86 ASP A C 1
ATOM 672 O O . ASP A 1 86 ? 5.661 -2.703 -18.168 1.00 79.94 86 ASP A O 1
ATOM 676 N N . VAL A 1 87 ? 4.017 -1.203 -17.923 1.00 82.88 87 VAL A N 1
ATOM 677 C CA . VAL A 1 87 ? 3.705 -1.103 -19.358 1.00 82.88 87 VAL A CA 1
ATOM 678 C C . VAL A 1 87 ? 4.850 -0.450 -20.133 1.00 82.88 87 VAL A C 1
ATOM 680 O O . VAL A 1 87 ? 5.218 -0.951 -21.197 1.00 82.88 87 VAL A O 1
ATOM 683 N N . HIS A 1 88 ? 5.437 0.638 -19.621 1.00 81.12 88 HIS A N 1
ATOM 684 C CA . HIS A 1 88 ? 6.577 1.297 -20.260 1.00 81.12 88 HIS A CA 1
ATOM 685 C C . HIS A 1 88 ? 7.766 0.336 -20.394 1.00 81.12 88 HIS A C 1
ATOM 687 O O . HIS A 1 88 ? 8.313 0.164 -21.487 1.00 81.12 88 HIS A O 1
ATOM 693 N N . GLN A 1 89 ? 8.091 -0.375 -19.313 1.00 75.31 89 GLN A N 1
ATOM 694 C CA . GLN A 1 89 ? 9.136 -1.391 -19.295 1.00 75.31 89 GLN A CA 1
ATOM 695 C C . GLN A 1 89 ? 8.833 -2.533 -20.278 1.00 75.31 89 GLN A C 1
ATOM 697 O O . GLN A 1 89 ? 9.707 -2.916 -21.058 1.00 75.31 89 GLN A O 1
ATOM 702 N N . ALA A 1 90 ? 7.599 -3.045 -20.313 1.00 76.69 90 ALA A N 1
ATOM 703 C CA . ALA A 1 90 ? 7.206 -4.108 -21.238 1.00 76.69 90 ALA A CA 1
ATOM 704 C C . ALA A 1 90 ? 7.339 -3.687 -22.714 1.00 76.69 90 ALA A C 1
ATOM 706 O O . ALA A 1 90 ? 7.834 -4.464 -23.533 1.00 76.69 90 ALA A O 1
ATOM 707 N N . ILE A 1 91 ? 6.953 -2.452 -23.061 1.00 79.06 91 ILE A N 1
ATOM 708 C CA . ILE A 1 91 ? 7.086 -1.910 -24.424 1.00 79.06 91 ILE A CA 1
ATOM 709 C C . ILE A 1 91 ? 8.558 -1.815 -24.834 1.00 79.06 91 ILE A C 1
ATOM 711 O O . ILE A 1 91 ? 8.904 -2.191 -25.956 1.00 79.06 91 ILE A O 1
ATOM 715 N N . LEU A 1 92 ? 9.430 -1.332 -23.948 1.00 74.25 92 LEU A N 1
ATOM 716 C CA . LEU A 1 92 ? 10.860 -1.209 -24.233 1.00 74.25 92 LEU A CA 1
ATOM 717 C C . LEU A 1 92 ? 11.527 -2.571 -24.420 1.00 74.25 92 LEU A C 1
ATOM 719 O O . LEU A 1 92 ? 12.259 -2.758 -25.390 1.00 74.25 92 LEU A O 1
ATOM 723 N N . VAL A 1 93 ? 11.218 -3.538 -23.554 1.00 71.00 93 VAL A N 1
ATOM 724 C CA . VAL A 1 93 ? 11.724 -4.912 -23.670 1.00 71.00 93 VAL A CA 1
ATOM 725 C C . VAL A 1 93 ? 11.229 -5.567 -24.963 1.00 71.00 93 VAL A C 1
ATOM 727 O O . VAL A 1 93 ? 12.011 -6.192 -25.679 1.00 71.00 93 VAL A O 1
ATOM 730 N N . PHE A 1 94 ? 9.950 -5.391 -25.310 1.00 74.19 94 PHE A N 1
ATOM 731 C CA . PHE A 1 94 ? 9.385 -5.914 -26.554 1.00 74.19 94 PHE A CA 1
ATOM 732 C C . PHE A 1 94 ? 10.024 -5.277 -27.795 1.00 74.19 94 PHE A C 1
ATOM 734 O O . PHE A 1 94 ? 10.348 -5.977 -28.757 1.00 74.19 94 PHE A O 1
ATOM 741 N N . ASN A 1 95 ? 10.242 -3.960 -27.775 1.00 75.56 95 ASN A N 1
ATOM 742 C CA . ASN A 1 95 ? 10.922 -3.259 -28.858 1.00 75.56 95 ASN A CA 1
ATOM 743 C C . ASN A 1 95 ? 12.368 -3.734 -28.999 1.00 75.56 95 ASN A C 1
ATOM 745 O O . ASN A 1 95 ? 12.747 -4.107 -30.102 1.00 75.56 95 ASN A O 1
ATOM 749 N N . ALA A 1 96 ? 13.131 -3.831 -27.909 1.00 72.56 96 ALA A N 1
ATOM 750 C CA . ALA A 1 96 ? 14.502 -4.344 -27.932 1.00 72.56 96 ALA A CA 1
ATOM 751 C C . ALA A 1 96 ? 14.574 -5.780 -28.482 1.00 72.56 96 ALA A C 1
ATOM 753 O O . ALA A 1 96 ? 15.432 -6.083 -29.312 1.00 72.56 96 ALA A O 1
ATOM 754 N N . ALA A 1 97 ? 13.624 -6.646 -28.106 1.00 72.75 97 ALA A N 1
ATOM 755 C CA . ALA A 1 97 ? 13.513 -8.000 -28.651 1.00 72.75 97 ALA A CA 1
ATOM 756 C C . ALA A 1 97 ? 13.259 -8.015 -30.167 1.00 72.75 97 ALA A C 1
ATOM 758 O O . ALA A 1 97 ? 13.742 -8.902 -30.872 1.00 72.75 97 ALA A O 1
ATOM 759 N N . LYS A 1 98 ? 12.495 -7.040 -30.672 1.00 76.94 98 LYS A N 1
ATOM 760 C CA . LYS A 1 98 ? 12.094 -6.950 -32.078 1.00 76.94 98 LYS A CA 1
ATOM 761 C C . LYS A 1 98 ? 13.138 -6.265 -32.964 1.00 76.94 98 LYS A C 1
ATOM 763 O O . LYS A 1 98 ? 13.356 -6.719 -34.083 1.00 76.94 98 LYS A O 1
ATOM 768 N N . THR A 1 99 ? 13.742 -5.168 -32.511 1.00 78.06 99 THR A N 1
ATOM 769 C CA . THR A 1 99 ? 14.671 -4.345 -33.306 1.00 78.06 99 THR A CA 1
ATOM 770 C C . THR A 1 99 ? 16.139 -4.687 -33.079 1.00 78.06 99 THR A C 1
ATOM 772 O O . THR A 1 99 ? 16.975 -4.156 -33.804 1.00 78.06 99 THR A O 1
ATOM 775 N N . LYS A 1 100 ? 16.459 -5.560 -32.107 1.00 71.62 100 LYS A N 1
ATOM 776 C CA . LYS A 1 100 ? 17.830 -5.823 -31.626 1.00 71.62 100 LYS A CA 1
ATOM 777 C C . LYS A 1 100 ? 18.579 -4.558 -31.186 1.00 71.62 100 LYS A C 1
ATOM 779 O O . LYS A 1 100 ? 19.803 -4.533 -31.133 1.00 71.62 100 LYS A O 1
ATOM 784 N N . ASP A 1 101 ? 17.838 -3.500 -30.872 1.00 69.75 101 ASP A N 1
ATOM 785 C CA . ASP A 1 101 ? 18.398 -2.267 -30.336 1.00 69.75 101 ASP A CA 1
ATOM 786 C C . ASP A 1 101 ? 18.475 -2.392 -28.813 1.00 69.75 101 ASP A C 1
ATOM 788 O O . ASP A 1 101 ? 17.561 -2.025 -28.070 1.00 69.75 101 ASP A O 1
ATOM 792 N N . TYR A 1 102 ? 19.557 -3.017 -28.358 1.00 68.81 102 TYR A N 1
ATOM 793 C CA . TYR A 1 102 ? 19.813 -3.291 -26.948 1.00 68.81 102 TYR A CA 1
ATOM 794 C C . TYR A 1 102 ? 20.265 -2.043 -26.176 1.00 68.81 102 TYR A C 1
ATOM 796 O O . TYR A 1 102 ? 20.234 -2.055 -24.948 1.00 68.81 102 TYR A O 1
ATOM 804 N N . LEU A 1 103 ? 20.637 -0.957 -26.867 1.00 68.50 103 LEU A N 1
ATOM 805 C CA . LEU A 1 103 ? 21.156 0.264 -26.248 1.00 68.50 103 LEU A CA 1
ATOM 806 C C . LEU A 1 103 ? 20.112 0.909 -25.326 1.00 68.50 103 LEU A C 1
ATOM 808 O O . LEU A 1 103 ? 20.411 1.209 -24.175 1.00 68.50 103 LEU A O 1
ATOM 812 N N . ARG A 1 104 ? 18.861 1.023 -25.791 1.00 63.66 104 ARG A N 1
ATOM 813 C CA . ARG A 1 104 ? 17.740 1.574 -25.002 1.00 63.66 104 ARG A CA 1
ATOM 814 C C . ARG A 1 104 ? 17.347 0.707 -23.809 1.00 63.66 104 ARG A C 1
ATOM 816 O O . ARG A 1 104 ? 16.879 1.217 -22.798 1.00 63.66 104 ARG A O 1
ATOM 823 N N . LEU A 1 105 ? 17.521 -0.608 -23.921 1.00 63.94 105 LEU A N 1
ATOM 824 C CA . LEU A 1 105 ? 17.250 -1.525 -22.816 1.00 63.94 105 LEU A CA 1
ATOM 825 C C . LEU A 1 105 ? 18.356 -1.457 -21.758 1.00 63.94 105 LEU A C 1
ATOM 827 O O . LEU A 1 105 ? 18.068 -1.507 -20.567 1.00 63.94 105 LEU A O 1
ATOM 831 N N . VAL A 1 106 ? 19.608 -1.298 -22.191 1.00 63.53 106 VAL A N 1
ATOM 832 C CA . VAL A 1 106 ? 20.750 -1.059 -21.304 1.00 63.53 106 VAL A CA 1
ATOM 833 C C . VAL A 1 106 ? 20.644 0.307 -20.631 1.00 63.53 106 VAL A C 1
ATOM 835 O O . VAL A 1 106 ? 20.966 0.401 -19.456 1.00 63.53 106 VAL A O 1
ATOM 838 N N . GLU A 1 107 ? 20.141 1.336 -21.313 1.00 66.19 107 GLU A N 1
ATOM 839 C CA . GLU A 1 107 ? 19.868 2.654 -20.722 1.00 66.19 107 GLU A CA 1
ATOM 840 C C . GLU A 1 107 ? 18.756 2.591 -19.663 1.00 66.19 107 GLU A C 1
ATOM 842 O O . GLU A 1 107 ? 18.921 3.149 -18.589 1.00 66.19 107 GLU A O 1
ATOM 847 N N . LEU A 1 108 ? 17.695 1.803 -19.880 1.00 61.75 108 LEU A N 1
ATOM 848 C CA . LEU A 1 108 ? 16.675 1.537 -18.853 1.00 61.75 108 LEU A CA 1
ATOM 849 C C . LEU A 1 108 ? 17.228 0.736 -17.655 1.00 61.75 108 LEU A C 1
ATOM 851 O O . LEU A 1 108 ? 16.843 0.962 -16.510 1.00 61.75 108 LEU A O 1
ATOM 855 N N . LEU A 1 109 ? 18.117 -0.231 -17.911 1.00 60.50 109 LEU A N 1
ATOM 856 C CA . LEU A 1 109 ? 18.812 -0.996 -16.865 1.00 60.50 109 LEU A CA 1
ATOM 857 C C . LEU A 1 109 ? 19.832 -0.132 -16.110 1.00 60.50 109 LEU A C 1
ATOM 859 O O . LEU A 1 109 ? 20.146 -0.403 -14.948 1.00 60.50 109 LEU A O 1
ATOM 863 N N . ARG A 1 110 ? 20.361 0.903 -16.764 1.00 61.09 110 ARG A N 1
ATOM 864 C CA . ARG A 1 110 ? 21.302 1.861 -16.202 1.00 61.09 110 ARG A CA 1
ATOM 865 C C . ARG A 1 110 ? 20.509 2.924 -15.453 1.00 61.09 110 ARG A C 1
ATOM 867 O O . ARG A 1 110 ? 20.144 3.948 -16.001 1.00 61.09 110 ARG A O 1
ATOM 874 N N . TYR A 1 111 ? 20.262 2.620 -14.184 1.00 57.09 111 TYR A N 1
ATOM 875 C CA . TYR A 1 111 ? 19.628 3.474 -13.181 1.00 57.09 111 TYR A CA 1
ATOM 876 C C . TYR A 1 111 ? 19.738 4.986 -13.472 1.00 57.09 111 TYR A C 1
ATOM 878 O O . TYR A 1 111 ? 20.820 5.564 -13.350 1.00 57.09 111 TYR A O 1
ATOM 886 N N . ASP A 1 112 ? 18.607 5.603 -13.824 1.00 64.19 112 ASP A N 1
ATOM 887 C CA . ASP A 1 112 ? 18.475 7.047 -14.038 1.00 64.19 112 ASP A CA 1
ATOM 888 C C . ASP A 1 112 ? 17.665 7.708 -12.905 1.00 64.19 112 ASP A C 1
ATOM 890 O O . ASP A 1 112 ? 16.875 7.058 -12.209 1.00 64.19 112 ASP A O 1
ATOM 894 N N . PHE A 1 113 ? 17.846 9.015 -12.717 1.00 62.03 113 PHE A N 1
ATOM 895 C CA . PHE A 1 113 ? 17.150 9.822 -11.712 1.00 62.03 113 PHE A CA 1
ATOM 896 C C . PHE A 1 113 ? 15.623 9.723 -11.846 1.00 62.03 113 PHE A C 1
ATOM 898 O O . PHE A 1 113 ? 14.922 9.666 -10.836 1.00 62.03 113 PHE A O 1
ATOM 905 N N . GLU A 1 114 ? 15.100 9.620 -13.070 1.00 65.25 114 GLU A N 1
ATOM 906 C CA . GLU A 1 114 ? 13.664 9.433 -13.312 1.00 65.25 114 GLU A CA 1
ATOM 907 C C . GLU A 1 114 ? 13.150 8.111 -12.719 1.00 65.25 114 GLU A C 1
ATOM 909 O O . GLU A 1 114 ? 12.150 8.091 -11.998 1.00 65.25 114 GLU A O 1
ATOM 914 N N . SER A 1 115 ? 13.896 7.018 -12.908 1.00 66.75 115 SER A N 1
ATOM 915 C CA . SER A 1 115 ? 13.554 5.707 -12.339 1.00 66.75 115 SER A CA 1
ATOM 916 C C . SER A 1 115 ? 13.605 5.712 -10.807 1.00 66.75 115 SER A C 1
ATOM 918 O O . SER A 1 115 ? 12.783 5.065 -10.154 1.00 66.75 115 SER A O 1
ATOM 920 N N . ALA A 1 116 ? 14.535 6.472 -10.218 1.00 68.69 116 ALA A N 1
ATOM 921 C CA . ALA A 1 116 ? 14.636 6.668 -8.773 1.00 68.69 116 ALA A CA 1
ATOM 922 C C . ALA A 1 116 ? 13.401 7.374 -8.195 1.00 68.69 116 ALA A C 1
ATOM 924 O O . ALA A 1 116 ? 12.860 6.957 -7.167 1.00 68.69 116 ALA A O 1
ATOM 925 N N . MET A 1 117 ? 12.939 8.434 -8.866 1.00 70.44 117 MET A N 1
ATOM 926 C CA . MET A 1 117 ? 11.761 9.196 -8.448 1.00 70.44 117 MET A CA 1
ATOM 927 C C . MET A 1 117 ? 10.490 8.351 -8.516 1.00 70.44 117 MET A C 1
ATOM 929 O O . MET A 1 117 ? 9.692 8.371 -7.577 1.00 70.44 117 MET A O 1
ATOM 933 N N . GLU A 1 118 ? 10.310 7.575 -9.586 1.00 72.38 118 GLU A N 1
ATOM 934 C CA . GLU A 1 118 ? 9.169 6.666 -9.720 1.00 72.38 118 GLU A CA 1
ATOM 935 C C . GLU A 1 118 ? 9.163 5.588 -8.631 1.00 72.38 118 GLU A C 1
ATOM 937 O O . GLU A 1 118 ? 8.119 5.296 -8.039 1.00 72.38 118 GLU A O 1
ATOM 942 N N . PHE A 1 119 ? 10.331 5.023 -8.317 1.00 74.31 119 PHE A N 1
ATOM 943 C CA . PHE A 1 119 ? 10.459 4.033 -7.251 1.00 74.31 119 PHE A CA 1
ATOM 944 C C . PHE A 1 119 ? 10.161 4.632 -5.875 1.00 74.31 119 PHE A C 1
ATOM 946 O O . PHE A 1 119 ? 9.399 4.056 -5.095 1.00 74.31 119 PHE A O 1
ATOM 953 N N . GLY A 1 120 ? 10.701 5.823 -5.603 1.00 75.62 120 GLY A N 1
ATOM 954 C CA . GLY A 1 120 ? 10.427 6.573 -4.383 1.00 75.62 120 GLY A CA 1
ATOM 955 C C . GLY A 1 120 ? 8.941 6.889 -4.227 1.00 75.62 120 GLY A C 1
ATOM 956 O O . GLY A 1 120 ? 8.395 6.727 -3.138 1.00 75.62 120 GLY A O 1
ATOM 957 N N . LEU A 1 121 ? 8.251 7.260 -5.310 1.00 82.06 121 LEU A N 1
ATOM 958 C CA . LEU A 1 121 ? 6.811 7.518 -5.293 1.00 82.06 121 LEU A CA 1
ATOM 959 C C . LEU A 1 121 ? 6.002 6.259 -4.939 1.00 82.06 121 LEU A C 1
ATOM 961 O O . LEU A 1 121 ? 5.075 6.334 -4.129 1.00 82.06 121 LEU A O 1
ATOM 965 N N . LEU A 1 122 ? 6.350 5.103 -5.510 1.00 82.94 122 LEU A N 1
ATOM 966 C CA . LEU A 1 122 ? 5.699 3.824 -5.197 1.00 82.94 122 LEU A CA 1
ATOM 967 C C . LEU A 1 122 ? 5.926 3.408 -3.738 1.00 82.94 122 LEU A C 1
ATOM 969 O O . LEU A 1 122 ? 4.980 3.002 -3.064 1.00 82.94 122 LEU A O 1
ATOM 973 N N . ALA A 1 123 ? 7.152 3.552 -3.234 1.00 79.31 123 ALA A N 1
ATOM 974 C CA . ALA A 1 123 ? 7.470 3.260 -1.839 1.00 79.31 123 ALA A CA 1
ATOM 975 C C . ALA A 1 123 ? 6.712 4.198 -0.886 1.00 79.31 123 ALA A C 1
ATOM 977 O O . ALA A 1 123 ? 6.025 3.738 0.022 1.00 79.31 123 ALA A O 1
ATOM 978 N N . LEU A 1 124 ? 6.746 5.509 -1.144 1.00 83.38 124 LEU A N 1
ATOM 979 C CA . LEU A 1 124 ? 6.048 6.512 -0.338 1.00 83.38 124 LEU A CA 1
ATOM 980 C C . LEU A 1 124 ? 4.539 6.266 -0.291 1.00 83.38 124 LEU A C 1
ATOM 982 O O . LEU A 1 124 ? 3.940 6.308 0.783 1.00 83.38 124 LEU A O 1
ATOM 986 N N . THR A 1 125 ? 3.912 6.003 -1.438 1.00 84.44 125 THR A N 1
ATOM 987 C CA . THR A 1 125 ? 2.466 5.737 -1.497 1.00 84.44 125 THR A CA 1
ATOM 988 C C . THR A 1 125 ? 2.096 4.465 -0.731 1.00 84.44 125 THR A C 1
ATOM 990 O O . THR A 1 125 ? 1.125 4.489 0.029 1.00 84.44 125 THR A O 1
ATOM 993 N N . ALA A 1 126 ? 2.898 3.398 -0.829 1.00 82.38 126 ALA A N 1
ATOM 994 C CA . ALA A 1 126 ? 2.703 2.173 -0.053 1.00 82.38 126 ALA A CA 1
ATOM 995 C C . ALA A 1 126 ? 2.854 2.404 1.464 1.00 82.38 126 ALA A C 1
ATOM 997 O O . ALA A 1 126 ? 1.971 2.021 2.237 1.00 82.38 126 ALA A O 1
ATOM 998 N N . SER A 1 127 ? 3.911 3.092 1.906 1.00 82.50 127 SER A N 1
ATOM 999 C CA . SER A 1 127 ? 4.115 3.385 3.330 1.00 82.50 127 SER A CA 1
ATOM 1000 C C . SER A 1 127 ? 3.010 4.298 3.884 1.00 82.50 127 SER A C 1
ATOM 1002 O O . SER A 1 127 ? 2.502 4.062 4.978 1.00 82.50 127 SER A O 1
ATOM 1004 N N . LEU A 1 128 ? 2.541 5.295 3.122 1.00 85.12 128 LEU A N 1
ATOM 1005 C CA . LEU A 1 128 ? 1.423 6.156 3.534 1.00 85.12 128 LEU A CA 1
ATOM 1006 C C . LEU A 1 128 ? 0.109 5.379 3.703 1.00 85.12 128 LEU A C 1
ATOM 1008 O O . LEU A 1 128 ? -0.658 5.661 4.630 1.00 85.12 128 LEU A O 1
ATOM 1012 N N . MET A 1 129 ? -0.153 4.388 2.846 1.00 85.31 129 MET A N 1
ATOM 1013 C CA . MET A 1 129 ? -1.304 3.494 3.007 1.00 85.31 129 MET A CA 1
ATOM 1014 C C . MET A 1 129 ? -1.205 2.673 4.297 1.00 85.31 129 MET A C 1
ATOM 1016 O O . MET A 1 129 ? -2.201 2.575 5.020 1.00 85.31 129 MET A O 1
ATOM 1020 N N . ASN A 1 130 ? -0.019 2.140 4.610 1.00 83.81 130 ASN A N 1
ATOM 1021 C CA . ASN A 1 130 ? 0.231 1.391 5.845 1.00 83.81 130 ASN A CA 1
ATOM 1022 C C . ASN A 1 130 ? 0.037 2.267 7.088 1.00 83.81 130 ASN A C 1
ATOM 1024 O O . ASN A 1 130 ? -0.690 1.875 7.999 1.00 83.81 130 ASN A O 1
ATOM 1028 N N . ILE A 1 131 ? 0.576 3.491 7.091 1.00 84.81 131 ILE A N 1
ATOM 1029 C CA . ILE A 1 131 ? 0.380 4.456 8.185 1.00 84.81 131 ILE A CA 1
ATOM 1030 C C . ILE A 1 131 ? -1.111 4.722 8.410 1.00 84.81 131 ILE A C 1
ATOM 1032 O O . ILE A 1 131 ? -1.585 4.674 9.544 1.00 84.81 131 ILE A O 1
ATOM 1036 N N . ALA A 1 132 ? -1.875 4.972 7.343 1.00 87.19 132 ALA A N 1
ATOM 1037 C CA . ALA A 1 132 ? -3.309 5.221 7.459 1.00 87.19 132 ALA A CA 1
ATOM 1038 C C . ALA A 1 132 ? -4.065 4.014 8.052 1.00 87.19 132 ALA A C 1
ATOM 1040 O O . ALA A 1 132 ? -4.954 4.198 8.890 1.00 87.19 132 ALA A O 1
ATOM 1041 N N . ALA A 1 133 ? -3.695 2.789 7.667 1.00 85.88 133 ALA A N 1
ATOM 1042 C CA . ALA A 1 133 ? -4.271 1.562 8.216 1.00 85.88 133 ALA A CA 1
ATOM 1043 C C . ALA A 1 133 ? -3.917 1.371 9.703 1.00 85.88 133 ALA A C 1
ATOM 1045 O O . ALA A 1 133 ? -4.806 1.115 10.525 1.00 85.88 133 ALA A O 1
ATOM 1046 N N . ASP A 1 134 ? -2.652 1.572 10.069 1.00 86.00 134 ASP A N 1
ATOM 1047 C CA . ASP A 1 134 ? -2.182 1.480 11.450 1.00 86.00 134 ASP A CA 1
ATOM 1048 C C . ASP A 1 134 ? -2.834 2.546 12.333 1.00 86.00 134 ASP A C 1
ATOM 1050 O O . ASP A 1 134 ? -3.279 2.234 13.437 1.00 86.00 134 ASP A O 1
ATOM 1054 N N . CYS A 1 135 ? -3.008 3.780 11.849 1.00 84.19 135 CYS A N 1
ATOM 1055 C CA . CYS A 1 135 ? -3.744 4.823 12.567 1.00 84.19 135 CYS A CA 1
ATOM 1056 C C . CYS A 1 135 ? -5.174 4.379 12.913 1.00 84.19 135 CYS A C 1
ATOM 1058 O O . CYS A 1 135 ? -5.618 4.560 14.053 1.00 84.19 135 CYS A O 1
ATOM 1060 N N . MET A 1 136 ? -5.891 3.756 11.969 1.00 86.25 136 MET A N 1
ATOM 1061 C CA . MET A 1 136 ? -7.234 3.226 12.229 1.00 86.25 136 MET A CA 1
ATOM 1062 C C . MET A 1 136 ? -7.212 2.092 13.266 1.00 86.25 136 MET A C 1
ATOM 1064 O O . MET A 1 136 ? -8.056 2.072 14.166 1.00 86.25 136 MET A O 1
ATOM 1068 N N . LEU A 1 137 ? -6.265 1.151 13.167 1.00 85.00 137 LEU A N 1
ATOM 1069 C CA . LEU A 1 137 ? -6.138 0.010 14.086 1.00 85.00 137 LEU A CA 1
ATOM 1070 C C . LEU A 1 137 ? -5.737 0.443 15.499 1.00 85.00 137 LEU A C 1
ATOM 1072 O O . LEU A 1 137 ? -6.351 0.015 16.478 1.00 85.00 137 LEU A O 1
ATOM 1076 N N . ILE A 1 138 ? -4.754 1.333 15.612 1.00 87.06 138 ILE A N 1
ATOM 1077 C CA . ILE A 1 138 ? -4.284 1.889 16.881 1.00 87.06 138 ILE A CA 1
ATOM 1078 C C . ILE A 1 138 ? -5.412 2.663 17.557 1.00 87.06 138 ILE A C 1
ATOM 1080 O O . ILE A 1 138 ? -5.628 2.481 18.754 1.00 87.06 138 ILE A O 1
ATOM 1084 N N . HIS A 1 139 ? -6.181 3.466 16.815 1.00 84.62 139 HIS A N 1
ATOM 1085 C CA . HIS A 1 139 ? -7.331 4.169 17.379 1.00 84.62 139 HIS A CA 1
ATOM 1086 C C . HIS A 1 139 ? -8.408 3.193 17.896 1.00 84.62 139 HIS A C 1
ATOM 1088 O O . HIS A 1 139 ? -8.934 3.385 18.995 1.00 84.62 139 HIS A O 1
ATOM 1094 N N . ARG A 1 140 ? -8.708 2.106 17.165 1.00 83.06 140 ARG A N 1
ATOM 1095 C CA . ARG A 1 140 ? -9.627 1.047 17.641 1.00 83.06 140 ARG A CA 1
ATOM 1096 C C . ARG A 1 140 ? -9.123 0.375 18.911 1.00 83.06 140 ARG A C 1
ATOM 1098 O O . ARG A 1 140 ? -9.891 0.215 19.860 1.00 83.06 140 ARG A O 1
ATOM 1105 N N . CYS A 1 141 ? -7.844 0.013 18.940 1.00 83.19 141 CYS A N 1
ATOM 1106 C CA . CYS A 1 141 ? -7.211 -0.584 20.108 1.00 83.19 141 CYS A CA 1
ATOM 1107 C C . CYS A 1 141 ? -7.266 0.386 21.302 1.00 83.19 141 CYS A C 1
ATOM 1109 O O . CYS A 1 141 ? -7.714 0.026 22.388 1.00 83.19 141 CYS A O 1
ATOM 1111 N N . TYR A 1 142 ? -6.929 1.656 21.084 1.00 83.50 142 TYR A N 1
ATOM 1112 C CA . TYR A 1 142 ? -6.976 2.706 22.098 1.00 83.50 142 TYR A CA 1
ATOM 1113 C C . TYR A 1 142 ? -8.375 2.893 22.704 1.00 83.50 142 TYR A C 1
ATOM 1115 O O . TYR A 1 142 ? -8.508 2.972 23.929 1.00 83.50 142 TYR A O 1
ATOM 1123 N N . ALA A 1 143 ? -9.421 2.887 21.873 1.00 80.56 143 ALA A N 1
ATOM 1124 C CA . ALA A 1 143 ? -10.806 2.954 22.331 1.00 80.56 143 ALA A CA 1
ATOM 1125 C C . ALA A 1 143 ? -11.203 1.716 23.163 1.00 80.56 143 ALA A C 1
ATOM 1127 O O . ALA A 1 143 ? -11.779 1.863 24.240 1.00 80.56 143 ALA A O 1
ATOM 1128 N N . CYS A 1 144 ? -10.829 0.502 22.731 1.00 81.25 144 CYS A N 1
ATOM 1129 C CA . CYS A 1 144 ? -11.139 -0.746 23.453 1.00 81.25 144 CYS A CA 1
ATOM 1130 C C . CYS A 1 144 ? -10.463 -0.842 24.829 1.00 81.25 144 CYS A C 1
ATOM 1132 O O . CYS A 1 144 ? -10.959 -1.511 25.737 1.00 81.25 144 CYS A O 1
ATOM 1134 N N . TRP A 1 145 ? -9.326 -0.172 25.000 1.00 81.50 145 TRP A N 1
ATOM 1135 C CA . TRP A 1 145 ? -8.597 -0.117 26.265 1.00 81.50 145 TRP A CA 1
ATOM 1136 C C . TRP A 1 145 ? -8.971 1.095 27.136 1.00 81.50 145 TRP A C 1
ATOM 1138 O O . TRP A 1 145 ? -8.277 1.400 28.111 1.00 81.50 145 TRP A O 1
ATOM 1148 N N . GLY A 1 146 ? -10.079 1.772 26.818 1.00 78.62 146 GLY A N 1
ATOM 1149 C CA . GLY A 1 146 ? -10.627 2.862 27.624 1.00 78.62 146 GLY A CA 1
ATOM 1150 C C . GLY A 1 146 ? -9.774 4.126 27.583 1.00 78.62 146 GLY A C 1
ATOM 1151 O O . GLY A 1 146 ? -9.584 4.770 28.611 1.00 78.62 146 GLY A O 1
ATOM 1152 N N . PHE A 1 147 ? -9.214 4.459 26.417 1.00 77.88 147 PHE A N 1
ATOM 1153 C CA . PHE A 1 147 ? -8.482 5.707 26.179 1.00 77.88 147 PHE A CA 1
ATOM 1154 C C . PHE A 1 147 ? -7.227 5.903 27.064 1.00 77.88 147 PHE A C 1
ATOM 1156 O O . PHE A 1 147 ? -6.758 7.025 27.291 1.00 77.88 147 PHE A O 1
ATOM 1163 N N . ARG A 1 148 ? -6.599 4.817 27.534 1.00 79.12 148 ARG A N 1
ATOM 1164 C CA . ARG A 1 148 ? -5.375 4.881 28.355 1.00 79.12 148 ARG A CA 1
ATOM 1165 C C . ARG A 1 148 ? -4.124 5.176 27.520 1.00 79.12 148 ARG A C 1
ATOM 1167 O O . ARG A 1 148 ? -3.670 4.342 26.738 1.00 79.12 148 ARG A O 1
ATOM 1174 N N . ARG A 1 149 ? -3.489 6.332 27.761 1.00 77.75 149 ARG A N 1
ATOM 1175 C CA . ARG A 1 149 ? -2.267 6.783 27.050 1.00 77.75 149 ARG A CA 1
ATOM 1176 C C . ARG A 1 149 ? -1.088 5.799 27.125 1.00 77.75 149 ARG A C 1
ATOM 1178 O O . ARG A 1 149 ? -0.295 5.745 26.194 1.00 77.75 149 ARG A O 1
ATOM 1185 N N . ARG A 1 150 ? -1.001 4.985 28.188 1.00 81.19 150 ARG A N 1
ATOM 1186 C CA . ARG A 1 150 ? 0.067 3.979 28.382 1.00 81.19 150 ARG A CA 1
ATOM 1187 C C . ARG A 1 150 ? 0.138 2.913 27.282 1.00 81.19 150 ARG A C 1
ATOM 1189 O O . ARG A 1 150 ? 1.189 2.315 27.117 1.00 81.19 150 ARG A O 1
ATOM 1196 N N . ILE A 1 151 ? -0.953 2.676 26.554 1.00 78.62 151 ILE A N 1
ATOM 1197 C CA . ILE A 1 151 ? -1.008 1.678 25.474 1.00 78.62 151 ILE A CA 1
ATOM 1198 C C . ILE A 1 151 ? -0.826 2.354 24.113 1.00 78.62 151 ILE A C 1
ATOM 1200 O O . ILE A 1 151 ? -0.158 1.818 23.241 1.00 78.62 151 ILE A O 1
ATOM 1204 N N . LEU A 1 152 ? -1.339 3.576 23.954 1.00 80.94 152 LEU A N 1
ATOM 1205 C CA . LEU A 1 152 ? -1.219 4.337 22.711 1.00 80.94 152 LEU A CA 1
ATOM 1206 C C . LEU A 1 152 ? 0.240 4.646 22.338 1.00 80.94 152 LEU A C 1
ATOM 1208 O O . LEU A 1 152 ? 0.629 4.463 21.190 1.00 80.94 152 LEU A O 1
ATOM 1212 N N . ILE A 1 153 ? 1.037 5.101 23.310 1.00 82.88 153 ILE A N 1
ATOM 1213 C CA . ILE A 1 153 ? 2.425 5.537 23.087 1.00 82.88 153 ILE A CA 1
ATOM 1214 C C . ILE A 1 153 ? 3.313 4.409 22.527 1.00 82.88 153 ILE A C 1
ATOM 1216 O O . ILE A 1 153 ? 3.909 4.625 21.473 1.00 82.88 153 ILE A O 1
ATOM 1220 N N . PRO A 1 154 ? 3.407 3.211 23.144 1.00 85.56 154 PRO A N 1
ATOM 1221 C CA . PRO A 1 154 ? 4.263 2.152 22.610 1.00 85.56 154 PRO A CA 1
ATOM 1222 C C . PRO A 1 154 ? 3.799 1.662 21.234 1.00 85.56 154 PRO A C 1
ATOM 1224 O O . PRO A 1 154 ? 4.635 1.442 20.365 1.00 85.56 154 PRO A O 1
ATOM 1227 N N . LEU A 1 155 ? 2.485 1.548 20.998 1.00 84.31 155 LEU A N 1
ATOM 1228 C CA . LEU A 1 155 ? 1.959 1.137 19.691 1.00 84.31 155 LEU A CA 1
ATOM 1229 C C . LEU A 1 155 ? 2.319 2.136 18.586 1.00 84.31 155 LEU A C 1
ATOM 1231 O O . LEU A 1 155 ? 2.734 1.731 17.504 1.00 84.31 155 LEU A O 1
ATOM 1235 N N . MET A 1 156 ? 2.178 3.434 18.862 1.00 84.12 156 MET A N 1
ATOM 1236 C CA . MET A 1 156 ? 2.514 4.486 17.905 1.00 84.12 156 MET A CA 1
ATOM 1237 C C . MET A 1 156 ? 4.016 4.508 17.604 1.00 84.12 156 MET A C 1
ATOM 1239 O O . MET A 1 156 ? 4.395 4.627 16.444 1.00 84.12 156 MET A O 1
ATOM 1243 N N . LEU A 1 157 ? 4.867 4.342 18.622 1.00 85.62 157 LEU A N 1
ATOM 1244 C CA . LEU A 1 157 ? 6.319 4.286 18.435 1.00 85.62 157 LEU A CA 1
ATOM 1245 C C . LEU A 1 157 ? 6.741 3.107 17.551 1.00 85.62 157 LEU A C 1
ATOM 1247 O O . LEU A 1 157 ? 7.570 3.293 16.666 1.00 85.62 157 LEU A O 1
ATOM 1251 N N . ILE A 1 158 ? 6.154 1.923 17.751 1.00 85.00 158 ILE A N 1
ATOM 1252 C CA . ILE A 1 158 ? 6.455 0.742 16.927 1.00 85.00 158 ILE A CA 1
ATOM 1253 C C . ILE A 1 158 ? 5.993 0.958 15.482 1.00 85.00 158 ILE A C 1
ATOM 1255 O O . ILE A 1 158 ? 6.771 0.719 14.564 1.00 85.00 158 ILE A O 1
ATOM 1259 N N . ALA A 1 159 ? 4.774 1.464 15.272 1.00 83.81 159 ALA A N 1
ATOM 1260 C CA . ALA A 1 159 ? 4.265 1.746 13.930 1.00 83.81 159 ALA A CA 1
ATOM 1261 C C . ALA A 1 159 ? 5.148 2.763 13.188 1.00 83.81 159 ALA A C 1
ATOM 1263 O O . ALA A 1 159 ? 5.523 2.543 12.038 1.00 83.81 159 ALA A O 1
ATOM 1264 N N . VAL A 1 160 ? 5.538 3.855 13.852 1.00 82.94 160 VAL A N 1
ATOM 1265 C CA . VAL A 1 160 ? 6.438 4.862 13.272 1.00 82.94 160 VAL A CA 1
ATOM 1266 C C . VAL A 1 160 ? 7.807 4.258 12.959 1.00 82.94 160 VAL A C 1
ATOM 1268 O O . VAL A 1 160 ? 8.320 4.472 11.866 1.00 82.94 160 VAL A O 1
ATOM 1271 N N . ALA A 1 161 ? 8.379 3.465 13.869 1.00 84.06 161 ALA A N 1
ATOM 1272 C CA . ALA A 1 161 ? 9.666 2.813 13.643 1.00 84.06 161 ALA A CA 1
ATOM 1273 C C . ALA A 1 161 ? 9.631 1.868 12.431 1.00 84.06 161 ALA A C 1
ATOM 1275 O O . ALA A 1 161 ? 10.519 1.942 11.587 1.00 84.06 161 ALA A O 1
ATOM 1276 N N . LEU A 1 162 ? 8.592 1.035 12.305 1.00 82.38 162 LEU A N 1
ATOM 1277 C CA . LEU A 1 162 ? 8.434 0.111 11.177 1.00 82.38 162 LEU A CA 1
ATOM 1278 C C . LEU A 1 162 ? 8.286 0.847 9.838 1.00 82.38 162 LEU A C 1
ATOM 1280 O O . LEU A 1 162 ? 8.893 0.434 8.855 1.00 82.38 162 LEU A O 1
ATOM 1284 N N . ASN A 1 163 ? 7.542 1.957 9.806 1.00 80.12 163 ASN A N 1
ATOM 1285 C CA . ASN A 1 163 ? 7.374 2.763 8.592 1.00 80.12 163 ASN A CA 1
ATOM 1286 C C . ASN A 1 163 ? 8.647 3.541 8.215 1.00 80.12 163 ASN A C 1
ATOM 1288 O O . ASN A 1 163 ? 8.958 3.671 7.036 1.00 80.12 163 ASN A O 1
ATOM 1292 N N . ILE A 1 164 ? 9.415 4.035 9.193 1.00 80.88 164 ILE A N 1
ATOM 1293 C CA . ILE A 1 164 ? 10.716 4.674 8.931 1.00 80.88 164 ILE A CA 1
ATOM 1294 C C . ILE A 1 164 ? 11.713 3.647 8.387 1.00 80.88 164 ILE A C 1
ATOM 1296 O O . ILE A 1 164 ? 12.407 3.928 7.413 1.00 80.88 164 ILE A O 1
ATOM 1300 N N . LEU A 1 165 ? 11.771 2.456 8.990 1.00 80.81 165 LEU A N 1
ATOM 1301 C CA . LEU A 1 165 ? 12.623 1.364 8.518 1.00 80.81 165 LEU A CA 1
ATOM 1302 C C . LEU A 1 165 ? 12.237 0.917 7.105 1.00 80.81 165 LEU A C 1
ATOM 1304 O O . LEU A 1 165 ? 13.126 0.670 6.294 1.00 80.81 165 LEU A O 1
ATOM 1308 N N . ASP A 1 166 ? 10.938 0.881 6.798 1.00 75.56 166 ASP A N 1
ATOM 1309 C CA . ASP A 1 166 ? 10.427 0.591 5.455 1.00 75.56 166 ASP A CA 1
AT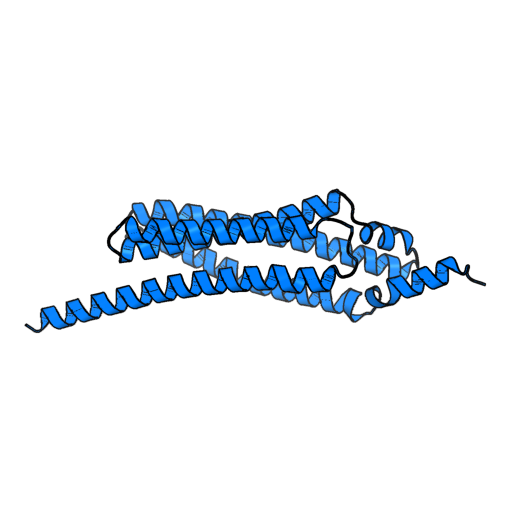OM 1310 C C . ASP A 1 166 ? 10.947 1.596 4.435 1.00 75.56 166 ASP A C 1
ATOM 1312 O O . ASP A 1 166 ? 11.486 1.236 3.391 1.00 75.56 166 ASP A O 1
ATOM 1316 N N . LEU A 1 167 ? 10.838 2.878 4.775 1.00 75.38 167 LEU A N 1
ATOM 1317 C CA . LEU A 1 167 ? 11.255 3.956 3.902 1.00 75.38 167 LEU A CA 1
ATOM 1318 C C . LEU A 1 167 ? 12.768 3.907 3.654 1.00 75.38 167 LEU A C 1
ATOM 1320 O O . LEU A 1 167 ? 13.204 3.935 2.507 1.00 75.38 167 LEU A O 1
ATOM 1324 N N . ILE A 1 168 ? 13.565 3.757 4.716 1.00 76.12 168 ILE A N 1
ATOM 1325 C CA . ILE A 1 168 ? 15.027 3.650 4.619 1.00 76.12 168 ILE A CA 1
ATOM 1326 C C . ILE A 1 168 ? 15.424 2.432 3.781 1.00 76.12 168 ILE A C 1
ATOM 1328 O O . ILE A 1 168 ? 16.274 2.565 2.910 1.00 76.12 168 ILE A O 1
ATOM 1332 N N . ALA A 1 169 ? 14.798 1.269 3.981 1.00 70.12 169 ALA A N 1
ATOM 1333 C CA . ALA A 1 169 ? 15.109 0.069 3.205 1.00 70.12 169 ALA A CA 1
ATOM 1334 C C . ALA A 1 169 ? 14.813 0.247 1.704 1.00 70.12 169 ALA A C 1
ATOM 1336 O O . ALA A 1 169 ? 15.580 -0.224 0.861 1.00 70.12 169 ALA A O 1
ATOM 1337 N N . ASN A 1 170 ? 13.735 0.955 1.361 1.00 67.69 170 ASN A N 1
ATOM 1338 C CA . ASN A 1 170 ? 13.370 1.242 -0.028 1.00 67.69 170 ASN A CA 1
ATOM 1339 C C . ASN A 1 170 ? 14.256 2.321 -0.685 1.00 67.69 170 ASN A C 1
ATOM 1341 O O . ASN A 1 170 ? 14.426 2.295 -1.899 1.00 67.69 170 ASN A O 1
ATOM 1345 N N . PHE A 1 171 ? 14.838 3.246 0.087 1.00 65.94 171 PHE A N 1
ATOM 1346 C CA . PHE A 1 171 ? 15.773 4.256 -0.435 1.00 65.94 171 PHE A CA 1
ATOM 1347 C C . PHE A 1 171 ? 17.232 3.786 -0.457 1.00 65.94 171 PHE A C 1
ATOM 1349 O O . PHE A 1 171 ? 17.968 4.113 -1.377 1.00 65.94 171 PHE A O 1
ATOM 1356 N N . ASP A 1 172 ? 17.680 2.997 0.516 1.00 61.28 172 ASP A N 1
ATOM 1357 C CA . ASP A 1 172 ? 19.054 2.468 0.540 1.00 61.28 172 ASP A CA 1
ATOM 1358 C C . ASP A 1 172 ? 19.287 1.490 -0.626 1.00 61.28 172 ASP A C 1
ATOM 1360 O O . ASP A 1 172 ? 20.344 1.450 -1.257 1.00 61.28 172 ASP A O 1
ATOM 1364 N N . THR A 1 173 ? 18.224 0.780 -1.013 1.00 52.47 173 THR A N 1
ATOM 1365 C CA . THR A 1 173 ? 18.183 -0.043 -2.226 1.00 52.47 173 THR A CA 1
ATOM 1366 C C . THR A 1 173 ? 18.147 0.764 -3.524 1.00 52.47 173 THR A C 1
ATOM 1368 O O . THR A 1 173 ? 18.132 0.153 -4.578 1.00 52.47 173 T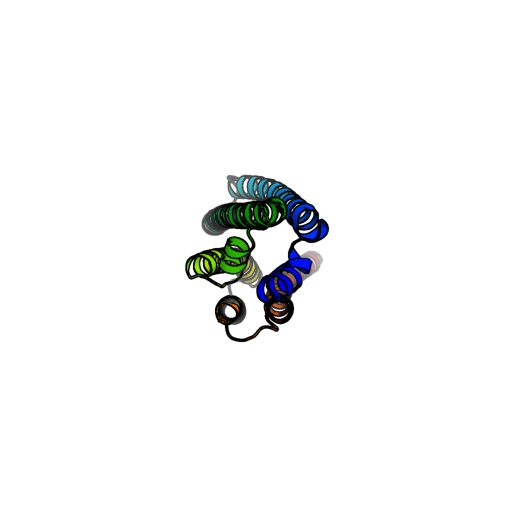HR A O 1
ATOM 1371 N N . SER A 1 174 ? 18.178 2.099 -3.504 1.00 51.84 174 SER A N 1
ATOM 1372 C CA . SER A 1 174 ? 18.263 2.936 -4.707 1.00 51.84 174 SER A CA 1
ATOM 1373 C C . SER A 1 174 ? 19.699 3.400 -5.015 1.00 51.84 174 SER A C 1
ATOM 1375 O O . SER A 1 174 ? 19.901 4.284 -5.844 1.00 51.84 174 SER A O 1
ATOM 1377 N N . THR A 1 175 ? 20.721 2.856 -4.342 1.00 51.56 175 THR A N 1
ATOM 1378 C CA . THR A 1 175 ? 22.132 3.207 -4.586 1.00 51.56 175 THR A CA 1
ATOM 1379 C C . THR A 1 175 ? 22.848 2.164 -5.469 1.00 51.56 175 THR A C 1
ATOM 1381 O O . THR A 1 175 ? 22.601 0.965 -5.322 1.00 51.56 175 THR A O 1
ATOM 1384 N N . PRO A 1 176 ? 23.724 2.565 -6.418 1.00 48.41 176 PRO A N 1
ATOM 1385 C CA . PRO A 1 176 ? 24.044 1.741 -7.595 1.00 48.41 176 PRO A CA 1
ATOM 1386 C C . PRO A 1 176 ? 25.141 0.678 -7.403 1.00 48.41 176 PRO A C 1
ATOM 1388 O O . PRO A 1 176 ? 25.494 -0.006 -8.361 1.00 48.41 176 PRO A O 1
ATOM 1391 N N . GLU A 1 177 ? 25.745 0.539 -6.219 1.00 47.00 177 GLU A N 1
ATOM 1392 C CA . GLU A 1 177 ? 27.074 -0.093 -6.126 1.00 47.00 177 GLU A CA 1
ATOM 1393 C C . GLU A 1 177 ? 27.110 -1.621 -5.963 1.00 47.00 177 GLU A C 1
ATOM 1395 O O . GLU A 1 177 ? 28.192 -2.204 -6.042 1.00 47.00 177 GLU A O 1
ATOM 1400 N N . HIS A 1 178 ? 25.989 -2.333 -5.799 1.00 40.88 178 HIS A N 1
ATOM 1401 C CA . HIS A 1 178 ? 26.052 -3.778 -5.521 1.00 40.88 178 HIS A CA 1
ATOM 1402 C C . HIS A 1 178 ? 25.117 -4.633 -6.382 1.00 40.88 178 HIS A C 1
ATOM 1404 O O . HIS A 1 178 ? 23.948 -4.829 -6.071 1.00 40.88 178 HIS A O 1
ATOM 1410 N N . SER A 1 179 ? 25.701 -5.263 -7.403 1.00 38.00 179 SER A N 1
ATOM 1411 C CA . SER A 1 179 ? 25.132 -6.221 -8.368 1.00 38.00 179 SER A CA 1
ATOM 1412 C C . SER A 1 179 ? 24.514 -7.512 -7.786 1.00 38.00 179 SER A C 1
ATOM 1414 O O . SER A 1 179 ? 23.969 -8.320 -8.531 1.00 38.00 179 SER A O 1
ATOM 1416 N N . HIS A 1 180 ? 24.469 -7.684 -6.459 1.00 40.31 180 HIS A N 1
ATOM 1417 C CA . HIS A 1 180 ? 23.612 -8.673 -5.767 1.00 40.31 180 HIS A CA 1
ATOM 1418 C C . HIS A 1 180 ? 22.182 -8.142 -5.483 1.00 40.31 180 HIS A C 1
ATOM 1420 O O . HIS A 1 180 ? 21.424 -8.680 -4.669 1.00 40.31 180 HIS A O 1
ATOM 1426 N N . PHE A 1 181 ? 21.829 -7.068 -6.186 1.00 43.28 181 PHE A N 1
ATOM 1427 C CA . PHE A 1 181 ? 20.747 -6.116 -5.961 1.00 43.28 181 PHE A CA 1
ATOM 1428 C C . PHE A 1 181 ? 19.336 -6.721 -5.895 1.00 43.28 181 PHE A C 1
ATOM 1430 O O . PHE A 1 181 ? 18.589 -6.456 -4.957 1.00 43.28 181 PHE A O 1
ATOM 1437 N N . PHE A 1 182 ? 18.975 -7.600 -6.834 1.00 42.06 182 PHE A N 1
ATOM 1438 C CA . PHE A 1 182 ? 17.603 -8.121 -6.950 1.00 42.06 182 PHE A CA 1
ATOM 1439 C C . PHE A 1 182 ? 17.237 -9.120 -5.831 1.00 42.06 182 PHE A C 1
ATOM 1441 O O . PHE A 1 182 ? 16.093 -9.186 -5.375 1.00 42.06 182 PHE A O 1
ATOM 1448 N N . LEU A 1 183 ? 18.225 -9.877 -5.338 1.00 36.31 183 LEU A N 1
ATOM 1449 C CA . LEU A 1 183 ? 18.047 -10.837 -4.241 1.00 36.31 183 LEU A CA 1
ATOM 1450 C C . LEU A 1 183 ? 18.009 -10.154 -2.868 1.00 36.31 183 LEU A C 1
ATOM 1452 O O . LEU A 1 183 ? 17.270 -10.597 -1.992 1.00 36.31 183 LEU A O 1
ATOM 1456 N N . LYS A 1 184 ? 18.758 -9.058 -2.682 1.00 36.09 184 LYS A N 1
ATOM 1457 C CA . LYS A 1 184 ? 18.756 -8.278 -1.432 1.00 36.09 184 LYS A CA 1
ATOM 1458 C C . LYS A 1 184 ? 17.512 -7.388 -1.316 1.00 36.09 184 LYS A C 1
ATOM 1460 O O . LYS A 1 184 ? 16.932 -7.295 -0.235 1.00 36.09 184 LYS A O 1
ATOM 1465 N N . PHE A 1 185 ? 17.044 -6.839 -2.443 1.00 40.47 185 PHE A N 1
ATOM 1466 C CA . PHE A 1 185 ? 15.764 -6.131 -2.564 1.00 40.47 185 PHE A CA 1
ATOM 1467 C C . PHE A 1 185 ? 14.584 -7.003 -2.097 1.00 40.47 185 PHE A C 1
ATOM 1469 O O . PHE A 1 185 ? 13.755 -6.581 -1.293 1.00 40.47 185 PHE A O 1
ATOM 1476 N N . THR A 1 186 ? 14.567 -8.270 -2.518 1.00 48.19 186 THR A N 1
ATOM 1477 C CA . THR A 1 186 ? 13.516 -9.235 -2.164 1.00 48.19 186 THR A CA 1
ATOM 1478 C C . THR A 1 186 ? 13.663 -9.850 -0.775 1.00 48.19 186 THR A C 1
ATOM 1480 O O . THR A 1 186 ? 12.708 -10.443 -0.294 1.00 48.19 186 THR A O 1
ATOM 1483 N N . THR A 1 187 ? 14.800 -9.734 -0.085 1.00 48.75 187 THR A N 1
ATOM 1484 C CA . THR A 1 187 ? 14.930 -10.272 1.284 1.00 48.75 187 THR A CA 1
ATOM 1485 C C . THR A 1 187 ? 14.703 -9.212 2.353 1.00 48.75 187 THR A C 1
ATOM 1487 O O . THR A 1 187 ? 13.927 -9.459 3.275 1.00 48.75 187 THR A O 1
ATOM 1490 N N . THR A 1 188 ? 15.303 -8.024 2.232 1.00 51.34 188 THR A N 1
ATOM 1491 C CA . THR A 1 188 ? 15.174 -6.974 3.259 1.00 51.34 188 THR A CA 1
ATOM 1492 C C . THR A 1 188 ? 13.817 -6.268 3.197 1.00 51.34 188 THR A C 1
ATOM 1494 O O . THR A 1 188 ? 13.177 -6.103 4.236 1.00 51.34 188 THR A O 1
ATOM 1497 N N . GLY A 1 189 ? 13.328 -5.927 1.995 1.00 56.22 189 GLY A N 1
ATOM 1498 C CA . GLY A 1 189 ? 11.990 -5.345 1.815 1.00 56.22 189 GLY A CA 1
ATOM 1499 C C . GLY A 1 189 ? 10.878 -6.310 2.239 1.00 56.22 189 GLY A C 1
ATOM 1500 O O . GLY A 1 189 ? 9.950 -5.930 2.952 1.00 56.22 189 GLY A O 1
ATOM 1501 N N . ASN A 1 190 ? 11.026 -7.601 1.916 1.00 61.50 190 ASN A N 1
ATOM 1502 C CA . ASN A 1 190 ? 10.061 -8.619 2.337 1.00 61.50 190 ASN A CA 1
ATOM 1503 C C . ASN A 1 190 ? 10.086 -8.852 3.852 1.00 61.50 190 ASN A C 1
ATOM 1505 O O . ASN A 1 190 ? 9.026 -9.030 4.446 1.00 61.50 190 ASN A O 1
ATOM 1509 N N . ALA A 1 191 ? 11.257 -8.832 4.498 1.00 66.12 191 ALA A N 1
ATOM 1510 C CA . ALA A 1 191 ? 11.351 -8.992 5.949 1.00 66.12 191 ALA A CA 1
ATOM 1511 C C . ALA A 1 191 ? 10.637 -7.856 6.699 1.00 66.12 191 ALA A C 1
ATOM 1513 O O . ALA A 1 191 ? 9.891 -8.121 7.646 1.00 66.12 191 ALA A O 1
ATOM 1514 N N . ASN A 1 192 ? 10.806 -6.607 6.252 1.00 70.19 192 ASN A N 1
ATOM 1515 C CA . ASN A 1 192 ? 10.119 -5.470 6.860 1.00 70.19 192 ASN A CA 1
ATOM 1516 C C . ASN A 1 192 ? 8.606 -5.488 6.580 1.00 70.19 192 ASN A C 1
ATOM 1518 O O . ASN A 1 192 ? 7.808 -5.282 7.493 1.00 70.19 192 ASN A O 1
ATOM 1522 N N . GLY A 1 193 ? 8.198 -5.855 5.361 1.00 71.44 193 GLY A N 1
ATOM 1523 C CA . GLY A 1 193 ? 6.787 -6.066 5.026 1.00 71.44 193 GLY A CA 1
ATOM 1524 C C . GLY A 1 193 ? 6.122 -7.149 5.886 1.00 71.44 193 GLY A C 1
ATOM 1525 O O . GLY A 1 193 ? 5.000 -6.965 6.359 1.00 71.44 193 GLY A O 1
ATOM 1526 N N . ILE A 1 194 ? 6.830 -8.250 6.171 1.00 76.25 194 ILE A N 1
ATOM 1527 C CA . ILE A 1 194 ? 6.366 -9.289 7.103 1.00 76.25 194 ILE A CA 1
ATOM 1528 C C . ILE A 1 194 ? 6.218 -8.714 8.515 1.00 76.25 194 ILE A C 1
ATOM 1530 O O . ILE A 1 194 ? 5.211 -8.979 9.168 1.00 76.25 194 ILE A O 1
ATOM 1534 N N . ALA A 1 195 ? 7.173 -7.911 8.991 1.00 79.62 195 ALA A N 1
ATOM 1535 C CA . ALA A 1 195 ? 7.097 -7.294 10.315 1.00 79.62 195 ALA A CA 1
ATOM 1536 C C . ALA A 1 195 ? 5.888 -6.352 10.451 1.00 79.62 195 ALA A C 1
ATOM 1538 O O . ALA A 1 195 ? 5.170 -6.427 11.451 1.00 79.62 195 ALA A O 1
ATOM 1539 N N . ILE A 1 196 ? 5.614 -5.532 9.429 1.00 79.62 196 ILE A N 1
ATOM 1540 C CA . ILE A 1 196 ? 4.422 -4.671 9.361 1.00 79.62 196 ILE A CA 1
ATOM 1541 C C . ILE A 1 196 ? 3.151 -5.526 9.396 1.00 79.62 196 ILE A C 1
ATOM 1543 O O . ILE A 1 196 ? 2.279 -5.304 10.235 1.00 79.62 196 ILE A O 1
ATOM 1547 N N . ALA A 1 197 ? 3.065 -6.563 8.558 1.00 80.25 197 ALA A N 1
ATOM 1548 C CA . ALA A 1 197 ? 1.902 -7.447 8.518 1.00 80.25 197 ALA A CA 1
ATOM 1549 C C . ALA A 1 197 ? 1.657 -8.151 9.865 1.00 80.25 197 ALA A C 1
ATOM 1551 O O . ALA A 1 197 ? 0.525 -8.191 10.354 1.00 80.25 197 ALA A O 1
ATOM 1552 N N . VAL A 1 198 ? 2.715 -8.670 10.496 1.00 85.25 198 VAL A N 1
ATOM 1553 C CA . VAL A 1 198 ? 2.650 -9.300 11.823 1.00 85.25 198 VAL A CA 1
ATOM 1554 C C . VAL A 1 198 ? 2.186 -8.294 12.872 1.00 85.25 198 VAL A C 1
ATOM 1556 O O . VAL A 1 198 ? 1.319 -8.618 13.685 1.00 85.25 198 VAL A O 1
ATOM 1559 N N . PHE A 1 199 ? 2.703 -7.066 12.843 1.00 85.69 199 PHE A N 1
ATOM 1560 C CA . PHE A 1 199 ? 2.279 -6.012 13.757 1.00 85.69 199 PHE A CA 1
ATOM 1561 C C . PHE A 1 199 ? 0.781 -5.706 13.608 1.00 85.69 199 PHE A C 1
ATOM 1563 O O . PHE A 1 199 ? 0.048 -5.764 14.600 1.00 85.69 199 PHE A O 1
ATOM 1570 N N . SER A 1 200 ? 0.283 -5.495 12.388 1.00 85.12 200 SER A N 1
ATOM 1571 C CA . SER A 1 200 ? -1.143 -5.243 12.145 1.00 85.12 200 SER A CA 1
ATOM 1572 C C . SER A 1 200 ? -2.031 -6.440 12.544 1.00 85.12 200 SER A C 1
ATOM 1574 O O . SER A 1 200 ? -3.132 -6.250 13.079 1.00 85.12 200 SER A O 1
ATOM 1576 N N . MET A 1 201 ? -1.557 -7.684 12.375 1.00 85.25 201 MET A N 1
ATOM 1577 C CA . MET A 1 201 ? -2.251 -8.885 12.868 1.00 85.25 201 MET A CA 1
ATOM 1578 C C . MET A 1 201 ? -2.325 -8.923 14.398 1.00 85.25 201 MET A C 1
ATOM 1580 O O . MET A 1 201 ? -3.398 -9.177 14.951 1.00 85.25 201 MET A O 1
ATOM 1584 N N . LEU A 1 202 ? -1.224 -8.624 15.095 1.00 86.75 202 LEU A N 1
ATOM 1585 C CA . LEU A 1 202 ? -1.187 -8.563 16.558 1.00 86.75 202 LEU A CA 1
ATOM 1586 C C . LEU A 1 202 ? -2.138 -7.491 17.099 1.00 86.75 202 LEU A C 1
ATOM 1588 O O . LEU A 1 202 ? -2.882 -7.761 18.041 1.00 86.75 202 LEU A O 1
ATOM 1592 N N . LEU A 1 203 ? -2.185 -6.306 16.479 1.00 83.94 203 LEU A N 1
ATOM 1593 C CA . LEU A 1 203 ? -3.143 -5.255 16.844 1.00 83.94 203 LEU A CA 1
ATOM 1594 C C . LEU A 1 203 ? -4.591 -5.725 16.715 1.00 83.94 203 LEU A C 1
ATOM 1596 O O . LEU A 1 203 ? -5.425 -5.465 17.590 1.00 83.94 203 LEU A O 1
ATOM 1600 N N . THR A 1 204 ? -4.885 -6.447 15.638 1.00 86.56 204 THR A N 1
ATOM 1601 C CA . THR A 1 204 ? -6.216 -6.997 15.385 1.00 86.56 204 THR A CA 1
ATOM 1602 C C . THR A 1 204 ? -6.580 -8.049 16.435 1.00 86.56 204 THR A C 1
ATOM 1604 O O . THR A 1 204 ? -7.663 -7.973 17.021 1.00 86.56 204 THR A O 1
ATOM 1607 N N . LEU A 1 205 ? -5.663 -8.970 16.755 1.00 86.31 205 LEU A N 1
ATOM 1608 C CA . LEU A 1 205 ? -5.862 -9.983 17.796 1.00 86.31 205 LEU A CA 1
ATOM 1609 C C . LEU A 1 205 ? -6.048 -9.366 19.184 1.00 86.31 205 LEU A C 1
ATOM 1611 O O . LEU A 1 205 ? -6.940 -9.781 19.919 1.00 86.31 205 LEU A O 1
ATOM 1615 N N . LEU A 1 206 ? -5.242 -8.365 19.547 1.00 85.06 206 LEU A N 1
ATOM 1616 C CA . LEU A 1 206 ? -5.353 -7.667 20.831 1.00 85.06 206 LEU A CA 1
ATOM 1617 C C . LEU A 1 206 ? -6.706 -6.967 20.971 1.00 85.06 206 LEU A C 1
ATOM 1619 O O . LEU A 1 206 ? -7.324 -7.010 22.037 1.00 85.06 206 LEU A O 1
ATOM 1623 N N . THR A 1 207 ? -7.183 -6.358 19.885 1.00 84.62 207 THR A N 1
ATOM 1624 C CA . THR A 1 207 ? -8.498 -5.714 19.838 1.00 84.62 207 THR A CA 1
ATOM 1625 C C . THR A 1 207 ? -9.609 -6.754 20.018 1.00 84.62 207 THR A C 1
ATOM 1627 O O . THR A 1 207 ? -10.461 -6.595 20.892 1.00 84.62 207 THR A O 1
ATOM 1630 N N . ALA A 1 208 ? -9.565 -7.858 19.266 1.00 86.62 208 ALA A N 1
ATOM 1631 C CA . ALA A 1 208 ? -10.551 -8.937 19.357 1.00 86.62 208 ALA A CA 1
ATOM 1632 C C . ALA A 1 208 ? -10.552 -9.626 20.734 1.00 86.62 208 ALA A C 1
ATOM 1634 O O . ALA A 1 208 ? -11.609 -9.830 21.331 1.00 86.62 208 ALA A O 1
ATOM 1635 N N . GLY A 1 209 ? -9.371 -9.931 21.276 1.00 86.56 209 GLY A N 1
ATOM 1636 C CA . GLY A 1 209 ? -9.211 -10.571 22.580 1.00 86.56 209 GLY A CA 1
ATOM 1637 C C . GLY A 1 209 ? -9.733 -9.704 23.724 1.00 86.56 209 GLY A C 1
ATOM 1638 O O . GLY A 1 209 ? -10.360 -10.219 24.654 1.00 86.56 209 GLY A O 1
ATOM 1639 N N . ARG A 1 210 ? -9.544 -8.379 23.650 1.00 84.19 210 ARG A N 1
ATOM 1640 C CA . ARG A 1 210 ? -10.079 -7.469 24.668 1.00 84.19 210 ARG A CA 1
ATOM 1641 C C . ARG A 1 210 ? -11.604 -7.402 24.629 1.00 84.19 210 ARG A C 1
ATOM 1643 O O . ARG A 1 210 ? -12.207 -7.495 25.695 1.00 84.19 210 ARG A O 1
ATOM 1650 N N . ILE A 1 211 ? -12.196 -7.301 23.436 1.00 85.44 211 ILE A N 1
ATOM 1651 C CA . ILE A 1 211 ? -13.657 -7.324 23.245 1.00 85.44 211 ILE A CA 1
ATOM 1652 C C . ILE A 1 211 ? -14.241 -8.627 23.805 1.00 85.44 211 ILE A C 1
ATOM 1654 O O . ILE A 1 211 ? -15.186 -8.596 24.590 1.00 85.44 211 ILE A O 1
ATOM 1658 N N . TRP A 1 212 ? -13.629 -9.768 23.476 1.00 87.62 212 TRP A N 1
ATOM 1659 C CA . TRP A 1 212 ? -14.044 -11.074 23.991 1.00 87.62 212 TRP A CA 1
ATOM 1660 C C . TRP A 1 212 ? -14.015 -11.139 25.523 1.00 87.62 212 TRP A C 1
ATOM 1662 O O . TRP A 1 212 ? -14.957 -11.626 26.153 1.00 87.62 212 TRP A O 1
ATOM 1672 N N . TRP A 1 213 ? -12.947 -10.625 26.140 1.00 86.19 213 TRP A N 1
ATOM 1673 C CA . TRP A 1 213 ? -12.828 -10.603 27.595 1.00 86.19 213 TRP A CA 1
ATOM 1674 C C . TRP A 1 213 ? -13.918 -9.751 28.250 1.00 86.19 213 TRP A C 1
ATOM 1676 O O . TRP A 1 213 ? -14.531 -10.213 29.211 1.00 86.19 213 TRP A O 1
ATOM 1686 N N . THR A 1 214 ? -14.180 -8.544 27.734 1.00 83.00 214 THR A N 1
ATOM 1687 C CA . THR A 1 214 ? -15.214 -7.653 28.286 1.00 83.00 214 THR A CA 1
ATOM 1688 C C . THR A 1 214 ? -16.608 -8.258 28.162 1.00 83.00 214 THR A C 1
ATOM 1690 O O . THR A 1 214 ? -17.333 -8.320 29.149 1.00 83.00 214 THR A O 1
ATOM 1693 N N . THR A 1 215 ? -16.951 -8.842 27.009 1.00 83.75 215 THR A N 1
ATOM 1694 C CA . THR A 1 215 ? -18.249 -9.512 26.835 1.00 83.75 215 THR A CA 1
ATOM 1695 C C . THR A 1 215 ? -18.425 -10.670 27.820 1.00 83.75 215 THR A C 1
ATOM 1697 O O . THR A 1 215 ? -19.509 -10.872 28.361 1.00 83.75 215 THR A O 1
ATOM 1700 N N . ARG A 1 216 ? -17.355 -11.420 28.118 1.00 85.38 216 ARG A N 1
ATOM 1701 C CA . ARG A 1 216 ? -17.414 -12.524 29.085 1.00 85.38 216 ARG A CA 1
ATOM 1702 C C . ARG A 1 216 ? -17.576 -12.047 30.529 1.00 85.38 216 ARG A C 1
ATOM 1704 O O . ARG A 1 216 ? -18.238 -12.733 31.306 1.00 85.38 216 ARG A O 1
ATOM 1711 N N . THR A 1 217 ? -16.954 -10.932 30.910 1.00 83.00 217 THR A N 1
ATOM 1712 C CA . THR A 1 217 ? -17.119 -10.370 32.259 1.00 83.00 217 THR A CA 1
ATOM 1713 C C . THR A 1 217 ? -18.519 -9.811 32.467 1.00 83.00 217 THR A C 1
ATOM 1715 O O . THR A 1 217 ? -19.096 -10.048 33.524 1.00 83.00 217 THR A O 1
ATOM 1718 N N . ASP A 1 218 ? -19.091 -9.174 31.446 1.00 80.50 218 ASP A N 1
ATOM 1719 C CA . ASP A 1 218 ? -20.436 -8.594 31.516 1.00 80.50 218 ASP A CA 1
ATOM 1720 C C . ASP A 1 218 ? -21.507 -9.691 31.629 1.00 80.50 218 ASP A C 1
ATOM 1722 O O . ASP A 1 218 ? -22.402 -9.611 32.469 1.00 80.50 218 ASP A O 1
ATOM 1726 N N . LEU A 1 219 ? -21.361 -10.782 30.866 1.00 75.19 219 LEU A N 1
ATOM 1727 C CA . LEU A 1 219 ? -22.258 -11.942 30.942 1.00 75.19 219 LEU A CA 1
ATOM 1728 C C . LEU A 1 219 ? -22.221 -12.644 32.306 1.00 75.19 219 LEU A C 1
ATOM 1730 O O . LEU A 1 219 ? -23.255 -13.095 32.789 1.00 75.19 219 LEU A O 1
ATOM 1734 N N . LYS A 1 220 ? -21.046 -12.736 32.940 1.00 75.50 220 LYS A N 1
ATOM 1735 C CA . LYS A 1 220 ? -20.918 -13.310 34.290 1.00 75.50 220 LYS A CA 1
ATOM 1736 C C . LYS A 1 220 ? -21.473 -12.387 35.375 1.00 75.50 220 LYS A C 1
ATOM 1738 O O . LYS A 1 220 ? -21.941 -12.883 36.390 1.00 75.50 220 LYS A O 1
ATOM 1743 N N . GLY A 1 221 ? -21.413 -11.071 35.171 1.00 68.88 221 GLY A N 1
ATOM 1744 C CA . GLY A 1 221 ? -21.984 -10.085 36.089 1.00 68.88 221 GLY A CA 1
ATOM 1745 C C . GLY A 1 221 ? -23.513 -10.055 36.077 1.00 68.88 221 GLY A C 1
ATOM 1746 O O . GLY A 1 221 ? -24.103 -9.774 37.106 1.00 68.88 221 GLY A O 1
ATOM 1747 N 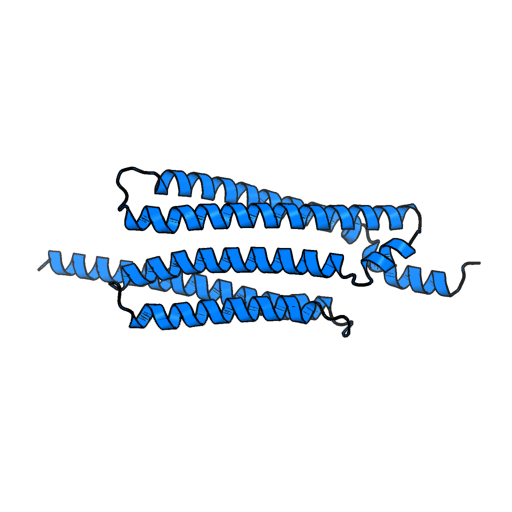N . ALA A 1 222 ? -24.153 -10.387 34.952 1.00 67.19 222 ALA A N 1
ATOM 1748 C CA . ALA A 1 222 ? -25.615 -10.416 34.826 1.00 67.19 222 ALA A CA 1
ATOM 1749 C C . ALA A 1 222 ? -26.287 -11.678 35.415 1.00 67.19 222 ALA A C 1
ATOM 1751 O O . ALA A 1 222 ? -27.513 -11.753 35.444 1.00 67.19 222 ALA A O 1
ATOM 1752 N N . GLN A 1 223 ? -25.507 -12.684 35.830 1.00 57.81 223 GLN A N 1
ATOM 1753 C CA . GLN A 1 223 ? -26.005 -13.932 36.431 1.00 57.81 223 GLN A CA 1
ATOM 1754 C C . GLN A 1 223 ? -25.902 -13.967 37.967 1.00 57.81 223 GLN A C 1
ATOM 1756 O O . GLN A 1 223 ? -26.359 -14.939 38.567 1.00 57.81 223 GLN A O 1
ATOM 1761 N N . ASN A 1 224 ? -25.324 -12.930 38.583 1.00 51.16 224 ASN A N 1
ATOM 1762 C CA . ASN A 1 224 ? -25.250 -12.731 40.035 1.00 51.16 224 ASN A CA 1
ATOM 1763 C C . ASN A 1 224 ? -26.164 -11.579 40.457 1.00 51.16 224 ASN A C 1
ATOM 1765 O O . ASN A 1 224 ? -26.654 -11.635 41.604 1.00 51.16 224 ASN A O 1
#

Foldseek 3Di:
DDDPVLVVLCVVCVVCLDCCNLPVVLVVVLVVLVVVLVVLVVVLVVVLVVLPDPPDDPVLSVQLVVLSVLLNVLSVVLSVLVNVVSVVLSVQSVVCSVVVCSVSVVVVVVQDPVVLVSLLSNLVSVLSSLLSLLVNLLVLLCVLVPNDPVSSVVSVVLSVVLSVQSSCLSNVLSDDPDPVNPVSNCPSNVVSVVVSVVSSVVSVVSSVVSVVVVVVVVVVVVVD

pLDDT: mean 76.0, std 13.27, range [36.09, 94.62]

Secondary structure (DSSP, 8-state):
---HHHHHHHHHHTTTTSHIIIIIHHHHHHHHHHHHHHHHHHHHHHHHHHHT-TTS-HHHHHHHHHHHHHHHHHHHHHHHHHHHHHHHHHHHHHHHHHH---HHHHHHHS--HHHHHHHHHHHHHHHHHHHHHHHHHHHHHHHHTTT-HHHHHHHHHHHHHHHHHHHHHHHHTT-TT-TTHHHHHHHHHHHHHHHHHHHHHHHHHHHHHHHHHHHHHHHHHTT-

Organism: NCBI:txid181124

Sequence (224 aa):
MSSPEELELEQLVAPFLTVRAVLILPISTLSAMYLTYGIYILIFAVSVRVLLRPDRPTTVSNLYLPCTIFSFTMATIYVASFTAKDVHQAILVFNAAKTKDYLRLVELLRYDFESAMEFGLLALTASLMNIAADCMLIHRCYACWGFRRRILIPLMLIAVALNILDLIANFDTSTPEHSHFFLKFTTTGNANGIAIAVFSMLLTLLTAGRIWWTTRTDLKGAQN

Radius of gyration: 23.54 Å; chains: 1; bounding box: 60×28×78 Å